Protein AF-A0A3B0TTT2-F1 (afdb_monomer_lite)

Foldseek 3Di:
DDWFKDFLVGQQQWFAQAWDWFADPNDTDIDHGRDHDHNSNSVRCVVVVDGIGTTHHDDPQKDFLQVLQVLLLVLQADAQWDWDHGDQNKIWIFGQAWAWKAAQVVLQVVLVPLDVQWHKDADDGGDTDHGGDTGIMIGRPDRIDGNVSSVVSSVSSNNHRIYGDAQDADADEAEAADDPPDDPVVVVVVQVVVQVVSVSRPYHHPYYDYFHPDPVRVVVVPPD

Sequence (224 aa):
MKFGHLALAEAAGAILAHAHVVTIDGERRKLAKGLVLTPDHVAALAAAGLTSVVAARLDAGDVGEDDAAAQLASAAAGAGVTAMAAFTGRVNLVATRAGLVLIGASAVNGFNAIDESLTLSTLRPFEAVTVGQMLATVKIIPFGAPADAVRAGVELLSGGAVSVAAFRPRKVGLLVTLLPSLKTKLHDKTRRVLEARLRKSGSSVVAERRVAHQAEAVAAGLAG

Secondary structure (DSSP, 8-state):
-EEEEEEGGG-TTPEESS-EEEEETTEEEEE-TTPBPPHHHHHHHHHTT-SEEEEEE--TTEEE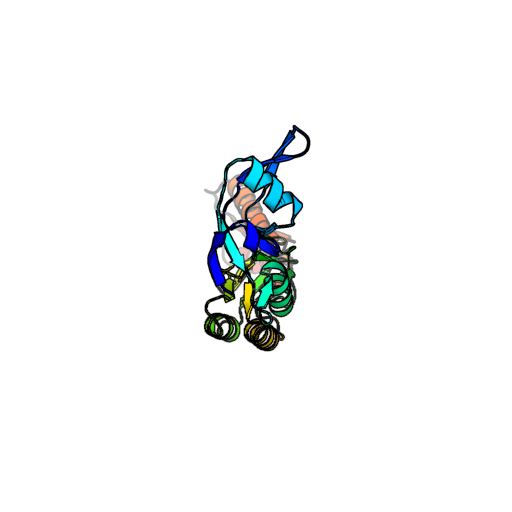HHHHHHHHHHHHB-TTEEEPPPBTTEEEEEESSSEEEEE-HHHHHHHHTT-TTEEEEEPPTT-EE-TT-EEEEEEE-SSEEEHHHHHHHHHHHTTTSEEEEE----EEEEEEEE-TTS-HHHHHHHHHHHHHHHHTTT-EEEEEEEEESSHHHHHHHH--

Radius of gyration: 27.94 Å; chains: 1; bounding box: 57×31×85 Å

Organism: NCBI:txid652676

pLDDT: mean 95.33, std 3.78, range [61.81, 98.81]

Structure (mmCIF, N/CA/C/O backbone):
data_AF-A0A3B0TTT2-F1
#
_entry.id   AF-A0A3B0TTT2-F1
#
loop_
_atom_site.group_PDB
_atom_site.id
_atom_site.type_symbol
_atom_site.label_atom_id
_atom_site.label_alt_id
_atom_site.label_comp_id
_atom_site.label_asym_id
_atom_site.label_entity_id
_atom_site.label_seq_id
_atom_site.pdbx_PDB_ins_code
_atom_site.Cartn_x
_atom_site.Cartn_y
_atom_site.Cartn_z
_atom_site.occupancy
_atom_site.B_iso_or_equiv
_atom_site.auth_seq_id
_atom_site.auth_comp_id
_atom_site.auth_asym_id
_atom_site.auth_atom_id
_atom_site.pdbx_PDB_model_num
ATOM 1 N N . MET A 1 1 ? -20.554 1.387 14.496 1.00 88.94 1 MET A N 1
ATOM 2 C CA . MET A 1 1 ? -19.828 1.812 15.717 1.00 88.94 1 MET A CA 1
ATOM 3 C C . MET A 1 1 ? -20.423 3.057 16.366 1.00 88.94 1 MET A C 1
ATOM 5 O O . MET A 1 1 ? -20.983 3.912 15.686 1.00 88.94 1 MET A O 1
ATOM 9 N N . LYS A 1 2 ? -20.198 3.224 17.675 1.00 89.06 2 LYS A N 1
ATOM 10 C CA . LYS A 1 2 ? -20.495 4.452 18.438 1.00 89.06 2 LYS A CA 1
ATOM 11 C C . LYS A 1 2 ? -19.198 5.161 18.820 1.00 89.06 2 LYS A C 1
ATOM 13 O O . LYS A 1 2 ? -18.284 4.513 19.321 1.00 89.06 2 LYS A O 1
ATOM 18 N N . PHE A 1 3 ? -19.117 6.474 18.617 1.00 92.62 3 PHE A N 1
ATOM 19 C CA . PHE A 1 3 ? -17.951 7.293 18.966 1.00 92.62 3 PHE A CA 1
ATOM 20 C C . PHE A 1 3 ? -18.376 8.505 19.791 1.00 92.62 3 PHE A C 1
ATOM 22 O O . PHE A 1 3 ? -19.316 9.204 19.419 1.00 92.62 3 PHE A O 1
ATOM 29 N N . GLY A 1 4 ? -17.682 8.768 20.895 1.00 94.06 4 GLY A N 1
ATOM 30 C CA . GLY A 1 4 ? -17.964 9.933 21.729 1.00 94.06 4 GLY A CA 1
ATOM 31 C C . GLY A 1 4 ? -17.390 9.814 23.132 1.00 94.06 4 GLY A C 1
ATOM 32 O O . GLY A 1 4 ? -16.524 8.979 23.396 1.00 94.06 4 GLY A O 1
ATOM 33 N N . HIS A 1 5 ? -17.877 10.669 24.032 1.00 95.31 5 HIS A N 1
ATOM 34 C CA . HIS A 1 5 ? -17.560 10.581 25.454 1.00 95.31 5 HIS A CA 1
ATOM 35 C C . HIS A 1 5 ? -18.222 9.350 26.074 1.00 95.31 5 HIS A C 1
ATOM 37 O O . HIS A 1 5 ? -19.421 9.135 25.915 1.00 95.31 5 HIS A O 1
ATOM 43 N N . LEU A 1 6 ? -17.430 8.573 26.806 1.00 94.94 6 LEU A N 1
ATOM 44 C CA . LEU A 1 6 ? -17.848 7.359 27.487 1.00 94.94 6 LEU A CA 1
ATOM 45 C C . LEU A 1 6 ? -17.424 7.441 28.951 1.00 94.94 6 LEU A C 1
ATOM 47 O O . LEU A 1 6 ? -16.259 7.725 29.250 1.00 94.94 6 LEU A O 1
ATOM 51 N N . ALA A 1 7 ? -18.367 7.212 29.864 1.00 96.31 7 ALA A N 1
ATOM 52 C CA . ALA A 1 7 ? -18.059 7.107 31.283 1.00 96.31 7 ALA A CA 1
ATOM 53 C C . ALA A 1 7 ? -17.085 5.943 31.506 1.00 96.31 7 ALA A C 1
ATOM 55 O O . ALA A 1 7 ? -17.227 4.888 30.888 1.00 96.31 7 ALA A O 1
ATOM 56 N N . LEU A 1 8 ? -16.102 6.103 32.399 1.00 95.00 8 LEU A N 1
ATOM 57 C CA . LEU A 1 8 ? -15.094 5.058 32.621 1.00 95.00 8 LEU A CA 1
ATOM 58 C C . LEU A 1 8 ? -15.708 3.718 33.047 1.00 95.00 8 LEU A C 1
ATOM 60 O O . LEU A 1 8 ? -15.236 2.674 32.608 1.00 95.00 8 LEU A O 1
ATOM 64 N N . ALA A 1 9 ? -16.802 3.744 33.814 1.00 92.50 9 ALA A N 1
ATOM 65 C CA . ALA A 1 9 ? -17.548 2.547 34.210 1.00 92.50 9 ALA A CA 1
ATOM 66 C C . ALA A 1 9 ? -18.044 1.710 33.013 1.00 92.50 9 ALA A C 1
ATOM 68 O O . ALA A 1 9 ? -18.237 0.504 33.131 1.00 92.50 9 ALA A O 1
ATOM 69 N N . GLU A 1 10 ? -18.208 2.341 31.852 1.00 92.31 10 GLU A N 1
ATOM 70 C CA . GLU A 1 10 ? -18.649 1.719 30.607 1.00 92.31 10 GLU A CA 1
ATOM 71 C C . GLU A 1 10 ? -17.509 1.624 29.581 1.00 92.31 10 GLU A C 1
ATOM 73 O O . GLU A 1 10 ? -17.736 1.228 28.444 1.00 92.31 10 GLU A O 1
ATOM 78 N N . ALA A 1 11 ? -16.272 1.991 29.926 1.00 93.94 11 ALA A N 1
ATOM 79 C CA . ALA A 1 11 ? -15.192 2.126 28.948 1.00 93.94 11 ALA A CA 1
ATOM 80 C C . ALA A 1 11 ? -14.441 0.821 28.641 1.00 93.94 11 ALA A C 1
ATOM 82 O O . ALA A 1 11 ? -13.712 0.763 27.652 1.00 93.94 11 ALA A O 1
ATOM 83 N N . ALA A 1 12 ? -14.628 -0.236 29.435 1.00 94.69 12 ALA A N 1
ATOM 84 C CA . ALA A 1 12 ? -14.017 -1.534 29.160 1.00 94.69 12 ALA A CA 1
ATOM 85 C C . ALA A 1 12 ? -14.474 -2.083 27.792 1.00 94.69 12 ALA A C 1
ATOM 87 O O . ALA A 1 12 ? -15.661 -2.064 27.461 1.00 94.69 12 ALA A O 1
ATOM 88 N N . GLY A 1 13 ? -13.517 -2.547 26.987 1.00 93.56 13 GLY A N 1
ATOM 89 C CA . GLY A 1 13 ? -13.717 -3.005 25.611 1.00 93.56 13 GLY A CA 1
ATOM 90 C C . GLY A 1 13 ? -13.814 -1.888 24.564 1.00 93.56 13 GLY A C 1
ATOM 91 O O . GLY A 1 13 ? -13.841 -2.187 23.373 1.00 93.56 13 GLY A O 1
ATOM 92 N N . ALA A 1 14 ? -13.850 -0.612 24.964 1.00 95.69 14 ALA A N 1
ATOM 93 C CA . ALA A 1 14 ? -13.842 0.508 24.026 1.00 95.69 14 ALA A CA 1
ATOM 94 C C . ALA A 1 14 ? -12.418 0.832 23.541 1.00 95.69 14 ALA A C 1
ATOM 96 O O . ALA A 1 14 ? -11.430 0.577 24.227 1.00 95.69 14 ALA A O 1
ATOM 97 N N . ILE A 1 15 ? -12.317 1.425 22.356 1.00 95.88 15 ILE A N 1
ATOM 98 C CA . ILE A 1 15 ? -11.075 1.806 21.688 1.00 95.88 15 ILE A CA 1
ATOM 99 C C . ILE A 1 15 ? -10.780 3.276 21.979 1.00 95.88 15 ILE A C 1
ATOM 101 O O . ILE A 1 15 ? -11.575 4.161 21.660 1.00 95.88 15 ILE A O 1
ATOM 105 N N . LEU A 1 16 ? -9.627 3.550 22.576 1.00 95.50 16 LEU A N 1
ATOM 106 C CA . LEU A 1 16 ? -9.245 4.880 23.038 1.00 95.50 16 LEU A CA 1
ATOM 107 C C . LEU A 1 16 ? -8.978 5.842 21.863 1.00 95.50 16 LEU A C 1
ATOM 109 O O . LEU A 1 16 ? -8.131 5.575 21.005 1.00 95.50 16 LEU A O 1
ATOM 113 N N . ALA A 1 17 ? -9.649 6.998 21.840 1.00 94.06 17 ALA A N 1
ATOM 114 C CA . ALA A 1 17 ? -9.519 7.954 20.735 1.00 94.06 17 ALA A CA 1
ATOM 115 C C . ALA A 1 17 ? -8.241 8.806 20.801 1.00 94.06 17 ALA A C 1
ATOM 117 O O . ALA A 1 17 ? -7.704 9.219 19.766 1.00 94.06 17 ALA A O 1
ATOM 118 N N . HIS A 1 18 ? -7.740 9.058 22.011 1.00 92.69 18 HIS A N 1
ATOM 119 C CA . HIS A 1 18 ? -6.567 9.889 22.279 1.00 92.69 18 HIS A CA 1
ATOM 120 C C . HIS A 1 18 ? -5.605 9.167 23.211 1.00 92.69 18 HIS A C 1
ATOM 122 O O . HIS A 1 18 ? -6.025 8.403 24.066 1.00 92.69 18 HIS A O 1
ATOM 128 N N . ALA A 1 19 ? -4.303 9.405 23.061 1.00 93.88 19 ALA A N 1
ATOM 129 C CA . ALA A 1 19 ? -3.343 8.812 23.980 1.00 93.88 19 ALA A CA 1
ATOM 130 C C . ALA A 1 19 ? -3.448 9.459 25.370 1.00 93.88 19 ALA A C 1
ATOM 132 O O . ALA A 1 19 ? -3.552 10.680 25.477 1.00 93.88 19 ALA A O 1
ATOM 133 N N . HIS A 1 20 ? -3.335 8.649 26.419 1.00 94.62 20 HIS A N 1
ATOM 134 C CA . HIS A 1 20 ? -3.291 9.104 27.808 1.00 94.62 20 HIS A CA 1
ATOM 135 C C . HIS A 1 20 ? -2.018 8.593 28.483 1.00 94.62 20 HIS A C 1
ATOM 137 O O . HIS A 1 20 ? -1.518 7.519 28.156 1.00 94.62 20 HIS A O 1
ATOM 143 N N . VAL A 1 21 ? -1.475 9.365 29.423 1.00 94.69 21 VAL A N 1
ATOM 144 C CA . VAL A 1 21 ? -0.373 8.913 30.281 1.00 94.69 21 VAL A CA 1
ATOM 145 C C . VAL A 1 21 ? -0.944 8.666 31.666 1.00 94.69 21 VAL A C 1
ATOM 147 O O . VAL A 1 21 ? -1.489 9.582 32.273 1.00 94.69 21 VAL A O 1
ATOM 150 N N . VAL A 1 22 ? -0.824 7.432 32.136 1.00 93.50 22 VAL A N 1
ATOM 151 C CA . VAL A 1 22 ? -1.333 6.969 33.431 1.00 93.50 22 VAL A CA 1
ATOM 152 C C . VAL A 1 22 ? -0.193 6.366 34.241 1.00 93.50 22 VAL A C 1
ATOM 154 O O . VAL A 1 22 ? 0.878 6.084 33.699 1.00 93.50 22 VAL A O 1
ATOM 157 N N . THR A 1 23 ? -0.420 6.155 35.532 1.00 89.56 23 THR A N 1
ATOM 158 C CA . THR A 1 23 ? 0.509 5.414 36.387 1.00 89.56 23 THR A CA 1
ATOM 159 C C . THR A 1 23 ? -0.048 4.017 36.619 1.00 89.56 23 THR A C 1
ATOM 161 O O . THR A 1 23 ? -1.174 3.881 37.089 1.00 89.56 23 THR A O 1
ATOM 164 N N . ILE A 1 24 ? 0.727 2.990 36.280 1.00 86.00 24 ILE A N 1
ATOM 165 C CA . ILE A 1 24 ? 0.402 1.578 36.521 1.00 86.00 24 ILE A CA 1
A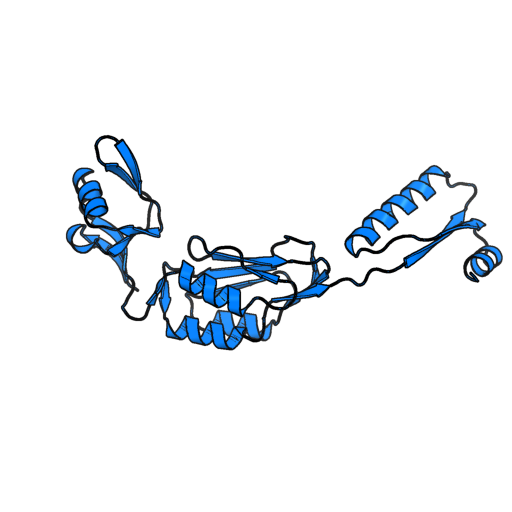TOM 166 C C . ILE A 1 24 ? 1.608 0.979 37.240 1.00 86.00 24 ILE A C 1
ATOM 168 O O . ILE A 1 24 ? 2.732 1.147 36.773 1.00 86.00 24 ILE A O 1
ATOM 172 N N . ASP A 1 25 ? 1.384 0.347 38.392 1.00 86.94 25 ASP A N 1
ATOM 173 C CA . ASP A 1 25 ? 2.438 -0.230 39.243 1.00 86.94 25 ASP A CA 1
ATOM 174 C C . ASP A 1 25 ? 3.542 0.772 39.640 1.00 86.94 25 ASP A C 1
ATOM 176 O O . ASP A 1 25 ? 4.717 0.433 39.740 1.00 86.94 25 ASP A O 1
ATOM 180 N N . GLY A 1 26 ? 3.178 2.045 39.837 1.00 86.25 26 GLY A N 1
ATOM 181 C CA . GLY A 1 26 ? 4.125 3.118 40.172 1.00 86.25 26 GLY A CA 1
ATOM 182 C C . GLY A 1 26 ? 4.923 3.671 38.983 1.00 86.25 26 GLY A C 1
ATOM 183 O O . GLY A 1 26 ? 5.631 4.665 39.136 1.00 86.25 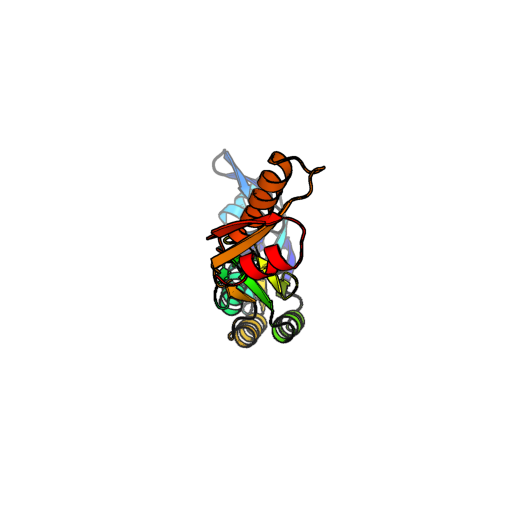26 GLY A O 1
ATOM 184 N N . GLU A 1 27 ? 4.764 3.108 37.784 1.00 90.88 27 GLU A N 1
ATOM 185 C CA . GLU A 1 27 ? 5.445 3.555 36.571 1.00 90.88 27 GLU A CA 1
ATOM 186 C C . GLU A 1 27 ? 4.519 4.353 35.651 1.00 90.88 27 GLU A C 1
ATOM 188 O O . GLU A 1 27 ? 3.352 4.013 35.444 1.00 90.88 27 GLU A O 1
ATOM 193 N N . ARG A 1 28 ? 5.057 5.406 35.025 1.00 92.75 28 ARG A N 1
ATOM 194 C CA . ARG A 1 28 ? 4.326 6.165 34.003 1.00 92.75 28 ARG A CA 1
ATOM 195 C C . ARG A 1 28 ? 4.253 5.356 32.710 1.00 92.75 28 ARG A C 1
ATOM 197 O O . ARG A 1 28 ? 5.272 5.134 32.061 1.00 92.75 28 ARG A O 1
ATOM 204 N N . ARG A 1 29 ? 3.043 4.996 32.285 1.00 93.88 29 ARG A N 1
ATOM 205 C CA . ARG A 1 29 ? 2.774 4.279 31.032 1.00 93.88 29 ARG A CA 1
ATOM 206 C C . ARG A 1 29 ? 1.908 5.109 30.092 1.00 93.88 29 ARG A C 1
ATOM 208 O O . ARG A 1 29 ? 0.998 5.822 30.514 1.00 93.88 29 ARG A O 1
ATOM 215 N N . LYS A 1 30 ? 2.191 5.012 28.791 1.00 95.06 30 LYS A N 1
ATOM 216 C CA . LYS A 1 30 ? 1.391 5.638 27.732 1.00 95.06 30 LYS A CA 1
ATOM 217 C C . LYS A 1 30 ? 0.373 4.631 27.204 1.00 95.06 30 LYS A C 1
ATOM 219 O O . LYS A 1 30 ? 0.752 3.667 26.548 1.00 95.06 30 LYS A O 1
ATOM 224 N N . LEU A 1 31 ? -0.908 4.906 27.418 1.00 95.12 31 LEU A N 1
ATOM 225 C CA . LEU A 1 31 ? -1.998 4.254 26.702 1.00 95.12 31 LEU A CA 1
ATOM 226 C C . LEU A 1 31 ? -2.102 4.911 25.322 1.00 95.12 31 LEU A C 1
ATOM 228 O O . LEU A 1 31 ? -2.345 6.114 25.221 1.00 95.12 31 LEU A O 1
ATOM 232 N N . ALA A 1 32 ? -1.823 4.159 24.258 1.00 93.31 32 ALA A N 1
ATOM 233 C CA . ALA A 1 32 ? -1.824 4.688 22.897 1.00 93.31 32 ALA A CA 1
ATOM 234 C C . ALA A 1 32 ? -3.251 4.899 22.359 1.00 93.31 32 ALA A C 1
ATOM 236 O O . ALA A 1 32 ? -4.195 4.231 22.774 1.00 93.31 32 ALA A O 1
ATOM 237 N N . LYS A 1 33 ? -3.401 5.807 21.387 1.00 91.50 33 LYS A N 1
ATOM 238 C CA . LYS A 1 33 ? -4.611 5.873 20.554 1.00 91.50 33 LYS A CA 1
ATOM 239 C C . LYS A 1 33 ? -4.800 4.530 19.836 1.00 91.50 33 LYS A C 1
ATOM 241 O O . LYS A 1 33 ? -3.815 3.970 19.363 1.00 91.50 33 LYS A O 1
ATOM 246 N N . GLY A 1 34 ? -6.043 4.065 19.732 1.00 90.19 34 GLY A N 1
ATOM 247 C CA . GLY A 1 34 ? -6.378 2.770 19.130 1.00 90.19 34 GLY A CA 1
ATOM 248 C C . GLY A 1 34 ? -6.292 1.594 20.108 1.00 90.19 34 GLY A C 1
ATOM 249 O O . GLY A 1 34 ? -6.622 0.472 19.744 1.00 90.19 34 GLY A O 1
ATOM 250 N N . LEU A 1 35 ? -5.884 1.829 21.361 1.00 92.88 35 LEU A N 1
ATOM 251 C CA . LEU A 1 35 ? -5.836 0.786 22.384 1.00 92.88 35 LEU A CA 1
ATOM 252 C C . LEU A 1 35 ? -7.250 0.368 22.805 1.00 92.88 35 LEU A C 1
ATOM 254 O O . LEU A 1 35 ? -8.043 1.215 23.219 1.00 92.88 35 LEU A O 1
ATOM 258 N N . VAL A 1 36 ? -7.526 -0.938 22.780 1.00 94.44 36 VAL A N 1
ATOM 259 C CA . VAL A 1 36 ? -8.718 -1.519 23.414 1.00 94.44 36 VAL A CA 1
ATOM 260 C C . VAL A 1 36 ? -8.531 -1.499 24.933 1.00 94.44 36 VAL A C 1
ATOM 262 O O . VAL A 1 36 ? -7.562 -2.038 25.475 1.00 94.44 36 VAL A O 1
ATOM 265 N N . LEU A 1 37 ? -9.447 -0.845 25.638 1.00 95.50 37 LEU A N 1
ATOM 266 C CA . LEU A 1 37 ? -9.385 -0.679 27.084 1.00 95.50 37 LEU A CA 1
ATOM 267 C C . LEU A 1 37 ? -9.726 -1.982 27.811 1.00 95.50 37 LEU A C 1
ATOM 269 O O . LEU A 1 37 ? -10.799 -2.551 27.630 1.00 95.50 37 LEU A O 1
ATOM 273 N N . THR A 1 38 ? -8.824 -2.425 28.682 1.00 95.38 38 THR A N 1
ATOM 274 C CA . THR A 1 38 ? -9.070 -3.502 29.646 1.00 95.38 38 THR A CA 1
ATOM 275 C C . THR A 1 38 ? -9.590 -2.900 30.955 1.00 95.38 38 THR A C 1
ATOM 277 O O . THR A 1 38 ? -9.458 -1.687 31.161 1.00 95.38 38 THR A O 1
ATOM 280 N N . PRO A 1 39 ? -10.145 -3.709 31.875 1.00 94.81 39 PRO A N 1
ATOM 281 C CA . PRO A 1 39 ? -10.500 -3.232 33.211 1.00 94.81 39 PRO A CA 1
ATOM 282 C C . PRO A 1 39 ? -9.339 -2.531 33.940 1.00 94.81 39 PRO A C 1
ATOM 284 O O . PRO A 1 39 ? -9.550 -1.481 34.544 1.00 94.81 39 PRO A O 1
ATOM 287 N N . ASP A 1 40 ? -8.107 -3.027 33.798 1.00 93.19 40 ASP A N 1
ATOM 288 C CA . ASP A 1 40 ? -6.919 -2.418 34.414 1.00 93.19 40 ASP A CA 1
ATOM 289 C C . ASP A 1 40 ? -6.594 -1.043 33.816 1.00 93.19 40 ASP A C 1
ATOM 291 O O . ASP A 1 40 ? -6.270 -0.102 34.542 1.00 93.19 40 ASP A O 1
ATOM 295 N N . HIS A 1 41 ? -6.735 -0.886 32.493 1.00 95.25 41 HIS A N 1
ATOM 296 C CA . HIS A 1 41 ? -6.584 0.420 31.846 1.00 95.25 41 HIS A CA 1
ATOM 297 C C . HIS A 1 41 ? -7.621 1.418 32.372 1.00 95.25 41 HIS A C 1
ATOM 299 O O . HIS A 1 41 ? -7.286 2.569 32.648 1.00 95.25 41 HIS A O 1
ATOM 305 N N . VAL A 1 42 ? -8.872 0.977 32.534 1.00 95.75 42 VAL A N 1
ATOM 306 C CA . VAL A 1 42 ? -9.960 1.800 33.079 1.00 95.75 42 VAL A CA 1
ATOM 307 C C . VAL A 1 42 ? -9.668 2.212 34.523 1.00 95.75 42 VAL A C 1
ATOM 309 O O . VAL A 1 42 ? -9.803 3.391 34.852 1.00 95.75 42 VAL A O 1
ATOM 312 N N . ALA A 1 43 ? -9.211 1.285 35.369 1.00 94.38 43 ALA A N 1
ATOM 313 C CA . ALA A 1 43 ? -8.833 1.579 36.749 1.00 94.38 43 ALA A CA 1
ATOM 314 C C . ALA A 1 43 ? -7.670 2.583 36.826 1.00 94.38 43 ALA A C 1
ATOM 316 O O . ALA A 1 43 ? -7.723 3.533 37.607 1.00 94.38 43 ALA A O 1
ATOM 317 N N . ALA A 1 44 ? -6.654 2.435 35.971 1.00 94.81 44 ALA A N 1
ATOM 318 C CA . ALA A 1 44 ? -5.528 3.365 35.898 1.00 94.81 44 ALA A CA 1
ATOM 319 C C . ALA A 1 44 ? -5.949 4.770 35.433 1.00 94.81 44 ALA A C 1
ATOM 321 O O . ALA A 1 44 ? -5.460 5.773 35.955 1.00 94.81 44 ALA A O 1
ATOM 322 N N . LEU A 1 45 ? -6.879 4.860 34.476 1.00 96.00 45 LEU A N 1
ATOM 323 C CA . LEU A 1 45 ? -7.470 6.130 34.043 1.00 96.00 45 LEU A CA 1
ATOM 324 C C . LEU A 1 45 ? -8.266 6.794 35.177 1.00 96.00 45 LEU A C 1
ATOM 326 O O . LEU A 1 45 ? -8.134 8.000 35.385 1.00 96.00 45 LEU A O 1
ATOM 330 N N . ALA A 1 46 ? -9.036 6.015 35.940 1.00 95.38 46 ALA A N 1
ATOM 331 C CA . ALA A 1 46 ? -9.782 6.513 37.094 1.00 95.38 46 ALA A CA 1
ATOM 332 C C . ALA A 1 46 ? -8.845 7.009 38.208 1.00 95.38 46 ALA A C 1
ATOM 334 O O . ALA A 1 46 ? -9.043 8.097 38.745 1.00 95.38 46 ALA A O 1
ATOM 335 N N . ALA A 1 47 ? -7.775 6.264 38.505 1.00 94.06 47 ALA A N 1
ATOM 336 C CA . ALA A 1 47 ? -6.747 6.662 39.469 1.00 94.06 47 ALA A CA 1
ATOM 337 C C . ALA A 1 47 ? -5.989 7.933 39.041 1.00 94.06 47 ALA A C 1
ATOM 339 O O . ALA A 1 47 ? -5.534 8.700 39.886 1.00 94.06 47 ALA A O 1
ATOM 340 N N . ALA A 1 48 ? -5.894 8.192 37.733 1.00 93.12 48 ALA A N 1
ATOM 341 C CA . ALA A 1 48 ? -5.373 9.442 37.182 1.00 93.12 48 ALA A CA 1
ATOM 342 C C . ALA A 1 48 ? -6.375 10.617 37.255 1.00 93.12 48 ALA A C 1
ATOM 344 O O . ALA A 1 48 ? -6.073 11.708 36.771 1.00 93.12 48 ALA A O 1
ATOM 345 N N . GLY A 1 49 ? -7.554 10.416 37.855 1.00 94.50 49 GLY A N 1
ATOM 346 C CA . GLY A 1 49 ? -8.569 11.446 38.084 1.00 94.50 49 GLY A CA 1
ATOM 347 C C . GLY A 1 49 ? -9.548 11.652 36.928 1.00 94.50 49 GLY A C 1
ATOM 348 O O . GLY A 1 49 ? -10.325 12.606 36.959 1.00 94.50 49 GLY A O 1
ATOM 349 N N . LEU A 1 50 ? -9.534 10.795 35.902 1.00 95.94 50 LEU A N 1
ATOM 350 C CA . LEU A 1 50 ? -10.512 10.873 34.818 1.00 95.94 50 LEU A CA 1
ATOM 351 C C . LEU A 1 50 ? -11.832 10.223 35.244 1.00 95.94 50 LEU A C 1
ATOM 353 O O . LEU A 1 50 ? -11.856 9.235 35.968 1.00 95.94 50 LEU A O 1
ATOM 357 N N . THR A 1 51 ? -12.943 10.757 34.741 1.00 95.62 51 THR A N 1
ATOM 358 C CA . THR A 1 51 ? -14.292 10.188 34.925 1.00 95.62 51 THR A CA 1
ATOM 359 C C . THR A 1 51 ? -14.894 9.683 33.614 1.00 95.62 51 THR A C 1
ATOM 361 O O . THR A 1 51 ? -15.777 8.823 33.613 1.00 95.62 51 THR A O 1
ATOM 364 N N . SER A 1 52 ? -14.389 10.177 32.482 1.00 96.25 52 SER A N 1
ATOM 365 C CA . SER A 1 52 ? -14.771 9.766 31.134 1.00 96.25 52 SER A CA 1
ATOM 366 C C . SER A 1 52 ? -13.591 9.880 30.171 1.00 96.25 52 SER A C 1
ATOM 368 O O . SER A 1 52 ? -12.612 10.579 30.442 1.00 96.25 52 SER A O 1
ATOM 370 N N . VAL A 1 53 ? -13.698 9.198 29.034 1.00 96.50 53 VAL A N 1
ATOM 371 C CA . VAL A 1 53 ? -12.752 9.278 27.914 1.00 96.50 53 VAL A CA 1
ATOM 372 C C . VAL A 1 53 ? -13.508 9.405 26.600 1.00 96.50 53 VAL A C 1
ATOM 374 O O . VAL A 1 53 ? -14.663 8.998 26.506 1.00 96.50 53 VAL A O 1
ATOM 377 N N . VAL A 1 54 ? -12.858 9.944 25.569 1.00 96.56 54 VAL A N 1
ATOM 378 C CA . VAL A 1 54 ? -13.371 9.830 24.199 1.00 96.56 54 VAL A CA 1
ATOM 379 C C . VAL A 1 54 ? -12.930 8.477 23.651 1.00 96.56 54 VAL A C 1
ATOM 381 O O . VAL A 1 54 ? -11.731 8.183 23.606 1.00 96.56 54 VAL A O 1
ATOM 384 N N . ALA A 1 55 ? -13.889 7.644 23.262 1.00 95.94 55 ALA A N 1
ATOM 385 C CA . ALA A 1 55 ? -13.625 6.293 22.791 1.00 95.94 55 ALA A CA 1
ATOM 386 C C . ALA A 1 55 ? -14.617 5.859 21.705 1.00 95.94 55 ALA A C 1
ATOM 388 O O . ALA A 1 55 ? -15.709 6.414 21.565 1.00 95.94 55 ALA A O 1
ATOM 389 N N . ALA A 1 56 ? -14.217 4.850 20.937 1.00 94.94 56 ALA A N 1
ATOM 390 C CA . ALA A 1 56 ? -15.078 4.133 20.011 1.00 94.94 56 ALA A CA 1
ATOM 391 C C . ALA A 1 56 ? -15.511 2.795 20.610 1.00 94.94 56 ALA A C 1
ATOM 393 O O . ALA A 1 56 ? -14.707 2.079 21.197 1.00 94.94 56 ALA A O 1
ATOM 394 N N . ARG A 1 57 ? -16.767 2.416 20.408 1.00 94.12 57 ARG A N 1
ATOM 395 C CA . ARG A 1 57 ? -17.255 1.063 20.660 1.00 94.12 57 ARG A CA 1
ATOM 396 C C . ARG A 1 57 ? -17.735 0.477 19.343 1.00 94.12 57 ARG A C 1
ATOM 398 O O . ARG A 1 57 ? -18.613 1.052 18.697 1.00 94.12 57 ARG A O 1
ATOM 405 N N . LEU A 1 58 ? -17.130 -0.638 18.955 1.00 92.75 58 LEU A N 1
ATOM 406 C CA . LEU A 1 58 ? -17.559 -1.401 17.791 1.00 92.75 58 LEU A CA 1
ATOM 407 C C . LEU A 1 58 ? -18.934 -2.015 18.069 1.00 92.75 58 LEU A C 1
ATOM 409 O O . LEU A 1 58 ? -19.197 -2.471 19.185 1.00 92.75 58 LEU A O 1
ATOM 413 N N . ASP A 1 59 ? -19.808 -1.990 17.069 1.00 92.69 59 ASP A N 1
ATOM 414 C CA . ASP A 1 59 ? -21.054 -2.750 17.113 1.00 92.69 59 ASP A CA 1
ATOM 415 C C . ASP A 1 59 ? -20.768 -4.223 16.770 1.00 92.69 59 ASP A C 1
ATOM 417 O O . ASP A 1 59 ? -19.729 -4.553 16.205 1.00 92.69 59 ASP A O 1
ATOM 421 N N . ALA A 1 60 ? -21.689 -5.134 17.098 1.00 90.75 60 ALA A N 1
ATOM 422 C CA . ALA A 1 60 ? -21.482 -6.575 16.892 1.00 90.75 60 ALA A CA 1
ATOM 423 C C . ALA A 1 60 ? -21.240 -6.975 15.419 1.00 90.75 60 ALA A C 1
ATOM 425 O O . ALA A 1 60 ? -20.704 -8.048 15.160 1.00 90.75 60 ALA A O 1
ATOM 426 N N . GLY A 1 61 ? -21.647 -6.127 14.469 1.00 94.38 61 GLY A N 1
ATOM 427 C CA . GLY A 1 61 ? -21.426 -6.314 13.034 1.00 94.38 61 GLY A CA 1
ATOM 428 C C . GLY A 1 61 ? -20.205 -5.580 12.474 1.00 94.38 61 GLY A C 1
ATOM 429 O O . GLY A 1 61 ? -20.020 -5.596 11.261 1.00 94.38 61 GLY A O 1
ATOM 430 N N . ASP A 1 62 ? -19.399 -4.921 13.308 1.00 96.44 62 ASP A N 1
ATOM 431 C CA . ASP A 1 62 ? -18.199 -4.208 12.865 1.00 96.44 62 ASP A CA 1
ATOM 432 C C . ASP A 1 62 ? -16.955 -5.108 12.927 1.00 96.44 62 ASP A C 1
ATOM 434 O O . ASP A 1 62 ? -16.812 -5.974 13.791 1.00 96.44 62 ASP A O 1
ATOM 438 N N . VAL A 1 63 ? -16.007 -4.845 12.031 1.00 96.38 63 VAL A N 1
ATOM 439 C CA . VAL A 1 63 ? -14.654 -5.409 12.027 1.00 96.38 63 VAL A CA 1
ATOM 440 C C . VAL A 1 63 ? -13.673 -4.324 12.467 1.00 96.38 63 VAL A C 1
ATOM 442 O O . VAL A 1 63 ? -13.804 -3.169 12.058 1.00 96.38 63 VAL A O 1
ATOM 445 N N . GLY A 1 64 ? -12.684 -4.681 13.291 1.00 95.81 64 GLY A N 1
ATOM 446 C CA . GLY A 1 64 ? -11.635 -3.755 13.726 1.00 95.81 64 GLY A CA 1
ATOM 447 C C . GLY A 1 64 ? -10.799 -3.216 12.560 1.00 95.81 64 GLY A C 1
ATOM 448 O O . GLY A 1 64 ? -10.594 -3.903 11.559 1.00 95.81 64 GLY A O 1
ATOM 449 N N . GLU A 1 65 ? -10.306 -1.980 12.689 1.00 96.06 65 GLU A N 1
ATOM 450 C CA . GLU A 1 65 ? -9.652 -1.255 11.589 1.00 96.06 65 GLU A CA 1
ATOM 451 C C . GLU A 1 65 ? -8.472 -2.002 10.947 1.00 96.06 65 GLU A C 1
ATOM 453 O O . GLU A 1 65 ? -8.346 -2.009 9.722 1.00 96.06 65 GLU A O 1
ATOM 458 N N . ASP A 1 66 ? -7.619 -2.650 11.742 1.00 97.06 66 ASP A N 1
ATOM 459 C CA . ASP A 1 66 ? -6.438 -3.346 11.223 1.00 97.06 66 ASP A CA 1
ATOM 460 C C . ASP A 1 66 ? -6.812 -4.653 10.515 1.00 97.06 66 ASP A C 1
ATOM 462 O O . ASP A 1 66 ? -6.294 -4.935 9.431 1.00 97.06 66 ASP A O 1
ATOM 466 N N . ASP A 1 67 ? -7.774 -5.400 11.060 1.00 97.69 67 ASP A N 1
ATOM 467 C CA . ASP A 1 67 ? -8.269 -6.637 10.452 1.00 97.69 67 ASP A CA 1
ATOM 468 C C . ASP A 1 67 ? -8.985 -6.356 9.126 1.00 97.69 67 ASP A C 1
ATOM 470 O O . ASP A 1 67 ? -8.776 -7.061 8.134 1.00 97.69 67 ASP A O 1
ATOM 474 N N . ALA A 1 68 ? -9.804 -5.302 9.083 1.00 98.31 68 ALA A N 1
ATOM 475 C CA . ALA A 1 68 ? -10.480 -4.866 7.867 1.00 98.31 68 ALA A CA 1
ATOM 476 C C . ALA A 1 68 ? -9.472 -4.376 6.812 1.00 98.31 68 ALA A C 1
ATOM 478 O O . ALA A 1 68 ? -9.531 -4.802 5.654 1.00 98.31 68 ALA A O 1
ATOM 479 N N . ALA A 1 69 ? -8.501 -3.539 7.202 1.00 98.56 69 ALA A N 1
ATOM 480 C CA . ALA A 1 69 ? -7.468 -3.049 6.292 1.00 98.56 69 ALA A CA 1
ATOM 481 C C . ALA A 1 69 ? -6.630 -4.195 5.701 1.00 98.56 69 ALA A C 1
ATOM 483 O O . ALA A 1 69 ? -6.340 -4.185 4.503 1.00 98.56 69 ALA A O 1
ATOM 484 N N . ALA A 1 70 ? -6.263 -5.190 6.517 1.00 98.56 70 ALA A N 1
ATOM 485 C CA . ALA A 1 70 ? -5.487 -6.352 6.086 1.00 9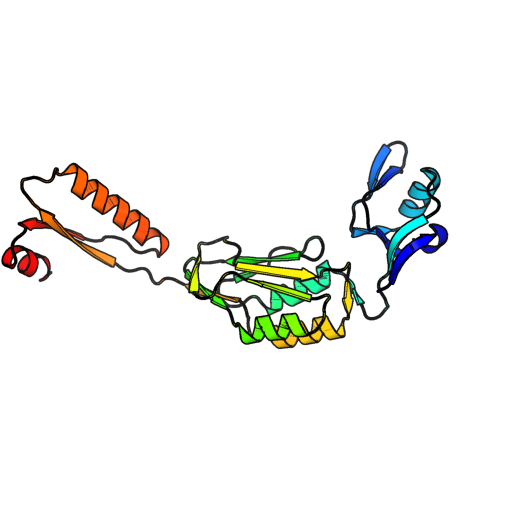8.56 70 ALA A CA 1
ATOM 486 C C . ALA A 1 70 ? -6.228 -7.187 5.034 1.00 98.56 70 ALA A C 1
ATOM 488 O O . ALA A 1 70 ? -5.652 -7.517 3.994 1.00 98.56 70 ALA A O 1
ATOM 489 N N . GLN A 1 71 ? -7.508 -7.488 5.268 1.00 98.50 71 GLN A N 1
ATOM 490 C CA . GLN A 1 71 ? -8.333 -8.263 4.336 1.00 98.50 71 GLN A CA 1
ATOM 491 C C . GLN A 1 71 ? -8.464 -7.567 2.976 1.00 98.50 71 GLN A C 1
ATOM 493 O O . GLN A 1 71 ? -8.220 -8.172 1.930 1.00 98.50 71 GLN A O 1
ATOM 498 N N . LEU A 1 72 ? -8.786 -6.275 2.991 1.00 98.69 72 LEU A N 1
ATOM 499 C CA . LEU A 1 72 ? -8.991 -5.478 1.782 1.00 98.69 72 LEU A CA 1
ATOM 500 C C . LEU A 1 72 ? -7.699 -5.271 0.993 1.00 98.69 72 LEU A C 1
ATOM 502 O O . LEU A 1 72 ? -7.692 -5.364 -0.234 1.00 98.69 72 LEU A O 1
ATOM 506 N N . ALA A 1 73 ? -6.587 -5.026 1.686 1.00 98.50 73 ALA A N 1
ATOM 507 C CA . ALA A 1 73 ? -5.289 -4.876 1.044 1.00 98.50 73 ALA A CA 1
ATOM 508 C C . ALA A 1 73 ? -4.809 -6.183 0.410 1.00 98.50 73 ALA A C 1
ATOM 510 O O . ALA A 1 73 ? -4.272 -6.160 -0.697 1.00 98.50 73 ALA A O 1
ATOM 511 N N . SER A 1 74 ? -5.035 -7.314 1.084 1.00 97.94 74 SER A N 1
ATOM 512 C CA . SER A 1 74 ? -4.753 -8.638 0.530 1.00 97.94 74 SER A CA 1
ATOM 513 C C . SER A 1 74 ? -5.530 -8.867 -0.769 1.00 97.94 74 SER A C 1
ATOM 515 O O . SER A 1 74 ? -4.933 -9.228 -1.780 1.00 97.94 74 SER A O 1
ATOM 517 N N . ALA A 1 75 ? -6.832 -8.555 -0.784 1.00 98.19 75 ALA A N 1
ATOM 518 C CA . ALA A 1 75 ? -7.662 -8.670 -1.982 1.00 98.19 75 ALA A CA 1
ATOM 519 C C . ALA A 1 75 ? -7.201 -7.734 -3.116 1.00 98.19 75 ALA A C 1
ATOM 521 O O . ALA A 1 75 ? -7.114 -8.145 -4.269 1.00 98.19 75 ALA A O 1
ATOM 522 N N . ALA A 1 76 ? -6.850 -6.482 -2.800 1.00 98.44 76 ALA A N 1
ATOM 523 C CA . ALA A 1 76 ? -6.410 -5.500 -3.793 1.00 98.44 76 ALA A CA 1
ATOM 524 C C . ALA A 1 76 ? -5.042 -5.811 -4.431 1.00 98.44 76 ALA A C 1
ATOM 526 O O . ALA A 1 76 ? -4.743 -5.287 -5.511 1.00 98.44 76 ALA A O 1
ATOM 527 N N . ALA A 1 77 ? -4.199 -6.613 -3.774 1.00 98.44 77 ALA A N 1
ATOM 528 C CA . ALA A 1 77 ? -2.845 -6.910 -4.222 1.00 98.44 77 ALA A CA 1
ATOM 529 C C . ALA A 1 77 ? -2.834 -7.924 -5.378 1.00 98.44 77 ALA A C 1
ATOM 531 O O . ALA A 1 77 ? -3.024 -9.123 -5.202 1.00 98.44 77 ALA A O 1
ATOM 532 N N . GLY A 1 78 ? -2.553 -7.436 -6.583 1.00 98.25 78 GLY A N 1
ATOM 533 C CA . GLY A 1 78 ? -2.335 -8.252 -7.772 1.00 98.25 78 GLY A CA 1
ATOM 534 C C . GLY A 1 78 ? -0.865 -8.629 -7.999 1.00 98.25 78 GLY A C 1
ATOM 535 O O . GLY A 1 78 ? 0.015 -8.485 -7.148 1.00 98.25 78 GLY A O 1
ATOM 536 N N . ALA A 1 79 ? -0.564 -9.102 -9.210 1.00 98.31 79 ALA A N 1
ATOM 537 C CA . ALA A 1 79 ? 0.767 -9.595 -9.557 1.00 98.31 79 ALA A CA 1
ATOM 538 C C . ALA A 1 79 ? 1.870 -8.528 -9.397 1.00 98.31 79 ALA A C 1
ATOM 540 O O . ALA A 1 79 ? 1.805 -7.449 -9.988 1.00 98.31 79 ALA A O 1
ATOM 541 N N . GLY A 1 80 ? 2.951 -8.867 -8.688 1.00 98.25 80 GLY A N 1
ATOM 542 C CA . GLY A 1 80 ? 4.085 -7.959 -8.471 1.00 98.25 80 GLY A CA 1
ATOM 543 C C . GLY A 1 80 ? 3.888 -6.955 -7.331 1.00 98.25 80 GLY A C 1
ATOM 544 O O . GLY A 1 80 ? 4.630 -5.973 -7.263 1.00 98.25 80 GLY A O 1
ATOM 545 N N . VAL A 1 81 ? 2.904 -7.194 -6.462 1.00 98.69 81 VAL A N 1
ATOM 546 C CA . VAL A 1 81 ? 2.538 -6.344 -5.325 1.00 98.69 81 VAL A CA 1
ATOM 547 C C . VAL A 1 81 ? 2.469 -7.197 -4.065 1.00 98.69 81 VAL A C 1
ATOM 549 O O . VAL A 1 81 ? 2.116 -8.370 -4.127 1.00 98.69 81 VAL A O 1
ATOM 552 N N . THR A 1 82 ? 2.837 -6.623 -2.924 1.00 98.38 82 THR A N 1
ATOM 553 C CA . THR A 1 82 ? 2.639 -7.239 -1.609 1.00 98.38 82 THR A CA 1
ATOM 554 C C . THR A 1 82 ? 2.075 -6.222 -0.625 1.00 98.38 82 THR A C 1
ATOM 556 O O . THR A 1 82 ? 2.351 -5.024 -0.740 1.00 98.38 82 THR A O 1
ATOM 559 N N . ALA A 1 83 ? 1.281 -6.696 0.330 1.00 98.31 83 ALA A N 1
ATOM 560 C CA . ALA A 1 83 ? 0.734 -5.891 1.411 1.00 98.31 83 ALA A CA 1
ATOM 561 C C . ALA A 1 83 ? 1.708 -5.854 2.598 1.00 98.31 83 ALA A C 1
ATOM 563 O O . ALA A 1 83 ? 2.273 -6.873 2.995 1.00 98.31 83 ALA A O 1
ATOM 564 N N . MET A 1 84 ? 1.916 -4.668 3.168 1.00 98.31 84 MET A N 1
ATOM 565 C CA . MET A 1 84 ? 2.611 -4.514 4.447 1.00 98.31 84 MET A CA 1
ATOM 566 C C . MET A 1 84 ? 1.706 -4.929 5.617 1.00 98.31 84 MET A C 1
ATOM 568 O O . MET A 1 84 ? 0.504 -5.118 5.447 1.00 98.31 84 MET A O 1
ATOM 572 N N . ALA A 1 85 ? 2.273 -5.038 6.819 1.00 97.69 85 ALA A N 1
ATOM 573 C CA . ALA A 1 85 ? 1.476 -5.251 8.023 1.00 97.69 85 ALA A CA 1
ATOM 574 C C . ALA A 1 85 ? 0.485 -4.095 8.242 1.00 97.69 85 ALA A C 1
ATOM 576 O O . ALA A 1 85 ? 0.824 -2.928 8.007 1.00 97.69 85 ALA A O 1
ATOM 577 N N . ALA A 1 86 ? -0.722 -4.437 8.696 1.00 97.38 86 ALA A N 1
ATOM 578 C CA . ALA A 1 86 ? -1.706 -3.457 9.123 1.00 97.38 86 ALA A CA 1
ATOM 579 C C . ALA A 1 86 ? -1.213 -2.714 10.362 1.00 97.38 86 ALA A C 1
ATOM 581 O O . ALA A 1 86 ? -0.579 -3.296 11.246 1.00 97.38 86 ALA A O 1
ATOM 582 N N . PHE A 1 87 ? -1.463 -1.412 10.382 1.00 94.00 87 PHE A N 1
ATOM 583 C CA . PHE A 1 87 ? -1.180 -0.581 11.536 1.00 94.00 87 PHE A CA 1
ATOM 584 C C . PHE A 1 87 ? -2.105 0.631 11.552 1.00 94.00 87 PHE A C 1
ATOM 586 O O . PHE A 1 87 ? -2.048 1.477 10.649 1.00 94.00 87 PHE A O 1
ATOM 593 N N . THR A 1 88 ? -2.904 0.770 12.611 1.00 92.69 88 THR A N 1
ATOM 594 C CA . THR A 1 88 ? -3.836 1.894 12.819 1.00 92.69 88 THR A CA 1
ATOM 595 C C . THR A 1 88 ? -4.794 2.107 11.637 1.00 92.69 88 THR A C 1
ATOM 597 O O . THR A 1 88 ? -4.900 3.200 11.062 1.00 92.69 88 THR A O 1
ATOM 600 N N . GLY A 1 89 ? -5.405 1.016 11.181 1.00 95.75 89 GLY A N 1
ATOM 601 C CA . GLY A 1 89 ? -6.354 0.973 10.076 1.00 95.75 89 GLY A CA 1
ATOM 602 C C . GLY A 1 89 ? -5.731 1.206 8.707 1.00 95.75 89 GLY A C 1
ATOM 603 O O . GLY A 1 89 ? -6.453 1.530 7.769 1.00 95.75 89 GLY A O 1
ATOM 604 N N . ARG A 1 90 ? -4.400 1.134 8.567 1.00 98.06 90 ARG A N 1
ATOM 605 C CA . ARG A 1 90 ? -3.699 1.376 7.298 1.00 98.06 90 ARG A CA 1
ATOM 606 C C . ARG A 1 90 ? -2.899 0.161 6.864 1.00 98.06 90 ARG A C 1
ATOM 608 O O . ARG A 1 90 ? -2.116 -0.371 7.645 1.00 98.06 90 ARG A O 1
ATOM 615 N N . VAL A 1 91 ? -2.982 -0.169 5.577 1.00 98.75 91 VAL A N 1
ATOM 616 C CA . VAL A 1 91 ? -2.069 -1.110 4.920 1.00 98.75 91 VAL A CA 1
ATOM 617 C C . VAL A 1 91 ? -1.550 -0.509 3.622 1.00 98.75 91 VAL A C 1
ATOM 619 O O . VAL A 1 91 ? -2.317 -0.113 2.749 1.00 98.75 91 VAL A O 1
ATOM 622 N N . ASN A 1 92 ? -0.227 -0.476 3.476 1.00 98.75 92 ASN A N 1
ATOM 623 C CA . ASN A 1 92 ? 0.416 -0.061 2.235 1.00 98.75 92 ASN A CA 1
ATOM 624 C C . ASN A 1 92 ? 0.640 -1.263 1.318 1.00 98.75 92 ASN A C 1
ATOM 626 O O . ASN A 1 92 ? 1.160 -2.290 1.754 1.00 98.75 92 ASN A O 1
ATOM 630 N N . LEU A 1 93 ? 0.338 -1.090 0.036 1.00 98.81 93 LEU A N 1
ATOM 631 C CA . LEU A 1 93 ? 0.727 -2.004 -1.027 1.00 98.81 93 LEU A CA 1
ATOM 632 C C . LEU A 1 93 ? 2.042 -1.530 -1.640 1.00 98.81 93 LEU A C 1
ATOM 634 O O . LEU A 1 93 ? 2.164 -0.365 -2.028 1.00 98.81 93 LEU A O 1
ATOM 638 N N . VAL A 1 94 ? 3.026 -2.422 -1.737 1.00 98.75 94 VAL A N 1
ATOM 639 C CA . VAL A 1 94 ? 4.369 -2.107 -2.241 1.00 98.75 94 VAL A CA 1
ATOM 640 C C . VAL A 1 94 ? 4.764 -3.015 -3.400 1.00 98.75 94 VAL A C 1
ATOM 642 O O . VAL A 1 94 ? 4.375 -4.181 -3.466 1.00 98.75 94 VAL A O 1
ATOM 645 N N . ALA A 1 95 ? 5.554 -2.481 -4.328 1.00 98.62 95 ALA A N 1
ATOM 646 C CA . ALA A 1 95 ? 6.042 -3.229 -5.479 1.00 98.62 95 ALA A CA 1
ATOM 647 C C . ALA A 1 95 ? 7.087 -4.277 -5.076 1.00 98.62 95 ALA A C 1
ATOM 649 O O . ALA A 1 95 ? 8.077 -3.961 -4.418 1.00 98.62 95 ALA A O 1
ATOM 650 N N . THR A 1 96 ? 6.943 -5.507 -5.564 1.00 98.25 96 THR A N 1
ATOM 651 C CA . THR A 1 96 ? 7.970 -6.557 -5.413 1.00 98.25 96 THR A CA 1
ATOM 652 C C . THR A 1 96 ? 8.944 -6.603 -6.592 1.00 98.25 96 THR A C 1
ATOM 654 O O . THR A 1 96 ? 9.973 -7.271 -6.530 1.00 98.25 96 THR A O 1
ATOM 657 N N . ARG A 1 97 ? 8.651 -5.869 -7.673 1.00 96.44 97 ARG A N 1
ATOM 658 C CA . ARG A 1 97 ? 9.462 -5.783 -8.898 1.00 96.44 97 ARG A CA 1
ATOM 659 C C . ARG A 1 97 ? 9.400 -4.385 -9.508 1.00 96.44 97 ARG A C 1
ATOM 661 O O . ARG A 1 97 ? 8.415 -3.679 -9.329 1.00 96.44 97 ARG A O 1
ATOM 668 N N . ALA A 1 98 ? 10.434 -4.001 -10.255 1.00 96.38 98 ALA A N 1
ATOM 669 C CA . ALA A 1 98 ? 10.412 -2.766 -11.037 1.00 96.38 98 ALA A CA 1
ATOM 670 C C . ALA A 1 98 ? 9.564 -2.933 -12.309 1.00 96.38 98 ALA A C 1
ATOM 672 O O . ALA A 1 98 ? 9.596 -3.987 -12.954 1.00 96.38 98 ALA A O 1
ATOM 673 N N . GLY A 1 99 ? 8.824 -1.896 -12.693 1.00 97.62 99 GLY A N 1
ATOM 674 C CA . GLY A 1 99 ? 7.892 -1.980 -13.813 1.00 97.62 99 GLY A CA 1
ATOM 675 C C . GLY A 1 99 ? 6.994 -0.761 -13.948 1.00 97.62 99 GLY A C 1
ATOM 676 O O . GLY A 1 99 ? 7.323 0.310 -13.447 1.00 97.62 99 GLY A O 1
ATOM 677 N N . LEU A 1 100 ? 5.857 -0.943 -14.614 1.00 98.00 100 LEU A N 1
ATOM 678 C CA . LEU A 1 100 ? 4.762 0.023 -14.644 1.00 98.00 100 LEU A CA 1
ATOM 679 C C . LEU A 1 100 ? 3.650 -0.444 -13.708 1.00 98.00 100 LEU A C 1
ATOM 681 O O . LEU A 1 100 ? 3.234 -1.602 -13.789 1.00 98.00 100 LEU A O 1
ATOM 685 N N . VAL A 1 101 ? 3.161 0.440 -12.841 1.00 98.56 101 VAL A N 1
ATOM 686 C CA . VAL A 1 101 ? 1.977 0.143 -12.027 1.00 98.56 101 VAL A CA 1
ATOM 687 C C . VAL A 1 101 ? 0.731 0.115 -12.915 1.00 98.56 101 VAL A C 1
ATOM 689 O O . VAL A 1 101 ? 0.526 0.989 -13.756 1.00 98.56 101 VAL A O 1
ATOM 692 N N . LEU A 1 102 ? -0.099 -0.905 -12.749 1.00 98.56 102 LEU A N 1
ATOM 693 C CA . LEU A 1 102 ? -1.395 -1.049 -13.397 1.00 98.56 102 LEU A CA 1
ATOM 694 C C . LEU A 1 102 ? -2.472 -0.909 -12.326 1.00 98.56 102 LEU A C 1
ATOM 696 O O . LEU A 1 102 ? -2.422 -1.602 -11.309 1.00 98.56 102 LEU A O 1
ATOM 700 N N . ILE A 1 103 ? -3.429 -0.017 -12.570 1.00 98.50 103 ILE A N 1
ATOM 701 C CA . ILE A 1 103 ? -4.517 0.287 -11.641 1.00 98.50 103 ILE A CA 1
ATOM 702 C C . ILE A 1 103 ? -5.848 -0.020 -12.320 1.00 98.50 103 ILE A C 1
ATOM 704 O O . ILE A 1 103 ? -6.167 0.552 -13.365 1.00 98.50 103 ILE A O 1
ATOM 708 N N . GLY A 1 104 ? -6.640 -0.897 -11.708 1.00 97.88 104 GLY A N 1
ATOM 709 C CA . GLY A 1 104 ? -8.029 -1.138 -12.078 1.00 97.88 104 GLY A CA 1
ATOM 710 C C . GLY A 1 104 ? -8.912 0.013 -11.606 1.00 97.88 104 GLY A C 1
ATOM 711 O O . GLY A 1 104 ? -9.564 -0.101 -10.574 1.00 97.88 104 GLY A O 1
ATOM 712 N N . ALA A 1 105 ? -8.927 1.128 -12.342 1.00 96.81 105 ALA A N 1
ATOM 713 C CA . ALA A 1 105 ? -9.611 2.357 -11.925 1.00 96.81 105 ALA A CA 1
ATOM 714 C C . ALA A 1 105 ? -11.091 2.138 -11.560 1.00 96.81 105 ALA A C 1
ATOM 716 O O . ALA A 1 105 ? -11.550 2.661 -10.550 1.00 96.81 105 ALA A O 1
ATOM 717 N N . SER A 1 106 ? -11.823 1.318 -12.322 1.00 97.25 106 SER A N 1
ATOM 718 C CA . SER A 1 106 ? -13.220 0.987 -12.009 1.00 97.25 106 SER A CA 1
ATOM 719 C C . SER A 1 106 ? -13.370 0.221 -10.693 1.00 97.25 106 SER A C 1
ATOM 721 O O . SER A 1 106 ? -14.297 0.503 -9.944 1.00 97.25 106 SER A O 1
ATOM 723 N N . ALA A 1 107 ? -12.451 -0.700 -10.383 1.00 98.00 107 ALA A N 1
ATOM 724 C CA . ALA A 1 107 ? -12.460 -1.427 -9.114 1.00 98.00 107 ALA A CA 1
ATOM 725 C C . ALA A 1 107 ? -12.142 -0.494 -7.937 1.00 98.00 107 ALA A C 1
ATOM 727 O O . ALA A 1 107 ? -12.836 -0.531 -6.929 1.00 98.00 107 ALA A O 1
ATOM 728 N N . VAL A 1 108 ? -11.150 0.394 -8.085 1.00 98.38 108 VAL A N 1
ATOM 729 C CA . VAL A 1 108 ? -10.799 1.393 -7.056 1.00 98.38 108 VAL A CA 1
ATOM 730 C C . VAL A 1 108 ? -11.960 2.356 -6.801 1.00 98.38 108 VAL A C 1
ATOM 732 O O . VAL A 1 108 ? -12.332 2.584 -5.653 1.00 98.38 108 VAL A O 1
ATOM 735 N N . ASN A 1 109 ? -12.557 2.901 -7.862 1.00 98.25 109 ASN A N 1
ATOM 736 C CA . ASN A 1 109 ? -13.675 3.835 -7.741 1.00 98.25 109 ASN A CA 1
ATOM 737 C C . ASN A 1 109 ? -14.922 3.156 -7.169 1.00 98.25 109 ASN A C 1
ATOM 739 O O . ASN A 1 109 ? -15.573 3.731 -6.304 1.00 98.25 109 ASN A O 1
ATOM 743 N N . GLY A 1 110 ? -15.231 1.937 -7.621 1.00 98.31 110 GLY A N 1
ATOM 744 C CA . GLY A 1 110 ? -16.332 1.147 -7.076 1.00 98.31 110 GLY A CA 1
ATOM 745 C C . GLY A 1 110 ? -16.128 0.851 -5.594 1.00 98.31 110 GLY A C 1
ATOM 746 O O . GLY A 1 110 ? -17.048 1.047 -4.813 1.00 98.31 110 GLY A O 1
ATOM 747 N N . PHE A 1 111 ? -14.909 0.477 -5.196 1.00 98.62 111 PHE A N 1
ATOM 748 C CA . PHE A 1 111 ? -14.565 0.206 -3.802 1.00 98.62 111 PHE A CA 1
ATOM 749 C C . PHE A 1 111 ? -14.749 1.441 -2.913 1.00 98.62 111 PHE A C 1
ATOM 751 O O . PHE A 1 111 ? -15.407 1.361 -1.880 1.00 98.62 111 PHE A O 1
ATOM 758 N N . ASN A 1 112 ? -14.238 2.596 -3.344 1.00 98.50 112 ASN A N 1
ATOM 759 C CA . ASN A 1 112 ? -14.366 3.857 -2.607 1.00 98.50 112 ASN A CA 1
ATOM 760 C C . ASN A 1 112 ? -15.814 4.377 -2.521 1.00 98.50 112 ASN A C 1
ATOM 762 O O . ASN A 1 112 ? -16.072 5.320 -1.781 1.00 98.50 112 ASN A O 1
ATOM 766 N N . ALA A 1 113 ? -16.743 3.800 -3.286 1.00 98.44 113 ALA A N 1
ATOM 767 C CA . ALA A 1 113 ? -18.163 4.136 -3.249 1.00 98.44 113 ALA A CA 1
ATOM 768 C C . ALA A 1 113 ? -18.998 3.174 -2.380 1.00 98.44 113 ALA A C 1
ATOM 770 O O . ALA A 1 113 ? -20.196 3.403 -2.239 1.00 98.44 113 ALA A O 1
ATOM 771 N N . ILE A 1 114 ? -18.403 2.107 -1.826 1.00 98.38 114 ILE A N 1
ATOM 772 C CA . ILE A 1 114 ? -19.127 1.101 -1.028 1.00 98.38 114 ILE A CA 1
ATOM 773 C C . ILE A 1 114 ? -19.608 1.696 0.294 1.00 98.38 114 ILE A C 1
ATOM 775 O O . ILE A 1 114 ? -20.781 1.576 0.633 1.00 98.38 114 ILE A O 1
ATOM 779 N N . ASP A 1 115 ? -18.691 2.289 1.052 1.00 98.38 115 ASP A N 1
ATOM 780 C CA . ASP A 1 115 ? -18.949 2.779 2.400 1.00 98.38 115 ASP A CA 1
ATOM 781 C C . ASP A 1 115 ? -17.909 3.842 2.766 1.00 98.38 115 ASP A C 1
ATOM 783 O O . ASP A 1 115 ? -16.736 3.730 2.406 1.00 98.38 115 ASP A O 1
ATOM 787 N N . GLU A 1 116 ? -18.333 4.871 3.494 1.00 96.56 116 GLU A N 1
ATOM 788 C CA . GLU A 1 116 ? -17.482 5.998 3.889 1.00 96.56 116 GLU A CA 1
ATOM 789 C C . GLU A 1 116 ? -16.303 5.602 4.791 1.00 96.56 116 GLU A C 1
ATOM 791 O O . GLU A 1 116 ? -15.308 6.325 4.865 1.00 96.56 116 GLU A O 1
ATOM 796 N N . SER A 1 117 ? -16.385 4.457 5.476 1.00 97.00 117 SER A N 1
ATOM 797 C CA . SER A 1 117 ? -15.304 3.954 6.323 1.00 97.00 117 SER A CA 1
ATOM 798 C C . SER A 1 117 ? -14.113 3.418 5.526 1.00 97.00 117 SER A C 1
ATOM 800 O O . SER A 1 117 ? -13.018 3.304 6.085 1.00 97.00 117 SER A O 1
ATOM 802 N N . LEU A 1 118 ? -14.305 3.107 4.241 1.00 98.50 118 LEU A N 1
ATOM 803 C CA . LEU A 1 118 ? -13.347 2.417 3.386 1.00 98.50 118 LEU A CA 1
ATOM 804 C C . LEU A 1 118 ? -12.699 3.381 2.389 1.00 98.50 118 LEU A C 1
ATOM 806 O O . LEU A 1 118 ? -13.363 4.176 1.729 1.00 98.50 118 LEU A O 1
ATOM 810 N N . THR A 1 119 ? -11.380 3.309 2.223 1.00 98.50 119 THR A N 1
ATOM 811 C CA . THR A 1 119 ? -10.686 4.073 1.176 1.00 98.50 119 THR A CA 1
ATOM 812 C C . THR A 1 119 ? -9.460 3.339 0.655 1.00 98.50 119 THR A C 1
ATOM 814 O O . THR A 1 119 ? -8.652 2.815 1.416 1.00 98.50 119 THR A O 1
ATOM 817 N N . LEU A 1 120 ? -9.296 3.334 -0.664 1.00 98.62 120 LEU A N 1
ATOM 818 C CA . LEU A 1 120 ? -8.129 2.865 -1.391 1.00 98.62 120 LEU A CA 1
ATOM 819 C C . LEU A 1 120 ? -7.622 4.022 -2.248 1.00 98.62 120 LEU A C 1
ATOM 821 O O . LEU A 1 120 ? -8.300 4.480 -3.169 1.00 98.62 120 LEU A O 1
ATOM 825 N N . SER A 1 121 ? -6.414 4.492 -1.949 1.00 98.25 121 SER A N 1
ATOM 826 C CA . SER A 1 121 ? -5.714 5.480 -2.778 1.00 98.25 121 SER A CA 1
ATOM 827 C C . SER A 1 121 ? -4.523 4.835 -3.467 1.00 98.25 121 SER A C 1
ATOM 829 O O . SER A 1 121 ? -3.885 3.947 -2.902 1.00 98.25 121 SER A O 1
ATOM 831 N N . THR A 1 122 ? -4.225 5.260 -4.692 1.00 98.69 122 THR A N 1
ATOM 832 C CA . THR A 1 122 ? -3.194 4.648 -5.539 1.00 98.69 122 THR A CA 1
ATOM 833 C C . THR A 1 122 ? -2.312 5.708 -6.197 1.00 98.69 122 THR A C 1
ATOM 835 O O . THR A 1 122 ? -2.706 6.866 -6.335 1.00 98.69 122 THR A O 1
ATOM 838 N N . LEU A 1 123 ? -1.133 5.305 -6.675 1.00 98.25 123 LEU A N 1
ATOM 839 C CA . LEU A 1 123 ? -0.408 6.045 -7.711 1.00 98.25 123 LEU A CA 1
ATOM 840 C C . LEU A 1 123 ? -1.260 6.176 -8.983 1.00 98.25 123 LEU A C 1
ATOM 842 O O . LEU A 1 123 ? -2.253 5.461 -9.168 1.00 98.25 123 LEU A O 1
ATOM 846 N N . ARG A 1 124 ? -0.845 7.063 -9.895 1.00 97.31 124 ARG A N 1
ATOM 847 C CA . ARG A 1 124 ? -1.467 7.135 -11.221 1.00 97.31 124 ARG A CA 1
ATOM 848 C C . ARG A 1 124 ? -1.156 5.865 -12.021 1.00 97.31 124 ARG A C 1
ATOM 850 O O . ARG A 1 124 ? -0.071 5.293 -11.875 1.00 97.31 124 ARG A O 1
ATOM 857 N N . PRO A 1 125 ? -2.079 5.428 -12.892 1.00 96.69 125 PRO A N 1
ATOM 858 C CA . PRO A 1 125 ? -1.827 4.291 -13.762 1.00 96.69 125 PRO A CA 1
ATOM 859 C C . PRO A 1 125 ? -0.609 4.551 -14.657 1.00 96.69 125 PRO A C 1
ATOM 861 O O . PRO A 1 125 ? -0.370 5.673 -15.102 1.00 96.69 125 PRO A O 1
ATOM 864 N N . PHE A 1 126 ? 0.139 3.486 -14.934 1.00 97.25 126 PHE A N 1
ATOM 865 C CA . PHE A 1 126 ? 1.316 3.460 -15.805 1.00 97.25 126 PHE A CA 1
ATOM 866 C C . PHE A 1 126 ? 2.515 4.287 -15.327 1.00 97.25 126 PHE A C 1
ATOM 868 O O . PHE A 1 126 ? 3.436 4.538 -16.104 1.00 97.25 126 PHE A O 1
ATOM 875 N N . GLU A 1 127 ? 2.563 4.681 -14.055 1.00 97.62 127 GLU A N 1
ATOM 876 C CA . GLU A 1 127 ? 3.794 5.225 -13.486 1.00 97.62 127 GLU A CA 1
ATOM 877 C C . GLU A 1 127 ? 4.883 4.151 -13.377 1.00 97.62 127 GLU A C 1
ATOM 879 O O . GLU A 1 127 ? 4.619 2.989 -13.057 1.00 97.62 127 GLU A O 1
ATOM 884 N N . ALA A 1 128 ? 6.130 4.545 -13.644 1.00 96.56 128 ALA A N 1
ATOM 885 C CA . ALA A 1 128 ? 7.284 3.679 -13.452 1.00 96.56 128 ALA A CA 1
ATOM 886 C C . ALA A 1 128 ? 7.611 3.553 -11.962 1.00 96.56 128 ALA A C 1
ATOM 888 O O . ALA A 1 128 ? 7.759 4.558 -11.267 1.00 96.56 128 ALA A O 1
ATOM 889 N N . VAL A 1 129 ? 7.776 2.317 -11.499 1.00 97.31 129 VAL A N 1
ATOM 890 C CA . VAL A 1 129 ? 7.989 1.996 -10.087 1.00 97.31 129 VAL A CA 1
ATOM 891 C C . VAL A 1 129 ? 9.222 1.127 -9.882 1.00 97.31 129 VAL A C 1
ATOM 893 O O . VAL A 1 129 ? 9.623 0.363 -10.766 1.00 97.31 129 VAL A O 1
ATOM 896 N N . THR A 1 130 ? 9.832 1.242 -8.704 1.00 96.12 130 THR A N 1
ATOM 897 C CA . THR A 1 130 ? 10.949 0.396 -8.258 1.00 96.12 130 THR A CA 1
ATOM 898 C C . THR A 1 130 ? 10.517 -0.580 -7.169 1.00 96.12 130 THR A C 1
ATOM 900 O O . THR A 1 130 ? 9.505 -0.376 -6.507 1.00 96.12 130 THR A O 1
ATOM 903 N N . VAL A 1 131 ? 11.314 -1.628 -6.940 1.00 96.50 131 VAL A N 1
ATOM 904 C CA . VAL A 1 131 ? 11.109 -2.561 -5.816 1.00 96.50 131 VAL A CA 1
ATOM 905 C C . VAL A 1 131 ? 11.019 -1.786 -4.496 1.00 96.50 131 VAL A C 1
ATOM 907 O O . VAL A 1 131 ? 11.805 -0.869 -4.265 1.00 96.50 131 VAL A O 1
ATOM 910 N N . GLY A 1 132 ? 10.053 -2.145 -3.653 1.00 97.75 132 GLY A N 1
ATOM 911 C CA . GLY A 1 132 ? 9.788 -1.519 -2.357 1.00 97.75 132 GLY A CA 1
ATOM 912 C C . GLY A 1 132 ? 9.024 -0.194 -2.425 1.00 97.75 132 GLY A C 1
ATOM 913 O O . GLY A 1 132 ? 8.659 0.342 -1.383 1.00 97.75 132 GLY A O 1
ATOM 914 N N . GLN A 1 133 ? 8.753 0.345 -3.618 1.00 98.31 133 GLN A N 1
ATOM 915 C CA . GLN A 1 133 ? 7.982 1.578 -3.754 1.00 98.31 133 GLN A CA 1
ATOM 916 C C . GLN A 1 133 ? 6.516 1.344 -3.375 1.00 98.31 133 GLN A C 1
ATOM 918 O O . GLN A 1 133 ? 5.906 0.365 -3.805 1.00 98.31 133 GLN A O 1
ATOM 923 N N . MET A 1 134 ? 5.949 2.270 -2.601 1.00 98.50 134 MET A N 1
ATOM 924 C CA . MET A 1 134 ? 4.525 2.287 -2.274 1.00 98.50 134 MET A CA 1
ATOM 925 C C . MET A 1 134 ? 3.691 2.602 -3.516 1.00 98.50 134 MET A C 1
ATOM 927 O O . MET A 1 134 ? 3.954 3.581 -4.213 1.00 98.50 134 MET A O 1
ATOM 931 N N . LEU A 1 135 ? 2.696 1.759 -3.776 1.00 98.75 135 LEU A N 1
ATOM 932 C CA . LEU A 1 135 ? 1.814 1.822 -4.940 1.00 98.75 135 LEU A CA 1
ATOM 933 C C . LEU A 1 135 ? 0.416 2.302 -4.576 1.00 98.75 135 LEU A C 1
ATOM 935 O O . LEU A 1 135 ? -0.224 2.993 -5.365 1.00 98.75 135 LEU A O 1
ATOM 939 N N . ALA A 1 136 ? -0.064 1.890 -3.406 1.00 98.69 136 ALA A N 1
ATOM 940 C CA . ALA A 1 136 ? -1.395 2.192 -2.919 1.00 98.69 136 ALA A CA 1
ATOM 941 C C . ALA A 1 136 ? -1.459 2.070 -1.393 1.00 98.69 136 ALA A C 1
ATOM 943 O O . ALA A 1 136 ? -0.592 1.443 -0.780 1.00 98.69 136 ALA A O 1
ATOM 944 N N . THR A 1 137 ? -2.494 2.644 -0.786 1.00 98.69 137 THR A N 1
ATOM 945 C CA . THR A 1 137 ? -2.816 2.445 0.629 1.00 98.69 137 THR A CA 1
ATOM 946 C C . THR A 1 137 ? -4.302 2.153 0.777 1.00 98.69 137 THR A C 1
ATOM 948 O O . THR A 1 137 ? -5.134 2.881 0.228 1.00 98.69 137 THR A O 1
ATOM 951 N N . VAL A 1 138 ? -4.619 1.098 1.521 1.00 98.69 138 VAL A N 1
ATOM 952 C CA . VAL A 1 138 ? -5.948 0.897 2.095 1.00 98.69 138 VAL A CA 1
ATOM 953 C C . VAL A 1 138 ? -5.989 1.631 3.424 1.00 98.69 138 VAL A C 1
ATOM 955 O O . VAL A 1 138 ? -5.052 1.534 4.225 1.00 98.69 138 VAL A O 1
ATOM 958 N N . LYS A 1 139 ? -7.079 2.353 3.660 1.00 98.31 139 LYS A N 1
ATOM 959 C CA . LYS A 1 139 ? -7.368 3.035 4.909 1.00 98.31 139 LYS A CA 1
ATOM 960 C C . LYS A 1 139 ? -8.788 2.704 5.350 1.00 98.31 139 LYS A C 1
ATOM 962 O O . LYS A 1 139 ? -9.737 2.962 4.617 1.00 98.31 139 LYS A O 1
ATOM 967 N N . ILE A 1 140 ? -8.903 2.185 6.565 1.00 98.25 140 ILE A N 1
ATOM 968 C CA . ILE A 1 140 ? -10.120 2.266 7.361 1.00 98.25 140 ILE A CA 1
ATOM 969 C C . ILE A 1 140 ? -10.039 3.587 8.120 1.00 98.25 140 ILE A C 1
ATOM 971 O O . ILE A 1 140 ? -9.059 3.846 8.833 1.00 98.25 140 ILE A O 1
ATOM 975 N N . ILE A 1 141 ? -10.980 4.488 7.838 1.00 93.50 141 ILE A N 1
ATOM 976 C CA . ILE A 1 141 ? -10.962 5.854 8.378 1.00 93.50 141 ILE A CA 1
ATOM 977 C C . ILE A 1 141 ? -11.333 5.856 9.872 1.00 93.50 141 ILE A C 1
ATOM 979 O O . ILE A 1 141 ? -10.596 6.482 10.645 1.00 93.50 141 ILE A O 1
ATOM 983 N N . PRO A 1 142 ? -12.409 5.166 10.305 1.00 93.75 142 PRO A N 1
ATOM 984 C CA . PRO A 1 142 ? -12.755 5.009 11.714 1.00 93.75 142 PRO A CA 1
ATOM 985 C C . PRO A 1 142 ? -11.955 3.870 12.368 1.00 93.75 142 PRO A C 1
ATOM 987 O O . PRO A 1 142 ? -11.104 3.252 11.742 1.00 93.75 142 PRO A O 1
ATOM 990 N N . PHE A 1 143 ? -12.271 3.556 13.627 1.00 94.75 143 PHE A N 1
ATOM 991 C CA . PHE A 1 143 ? -11.656 2.440 14.366 1.00 94.75 143 PHE A CA 1
ATOM 992 C C . PHE A 1 143 ? -12.182 1.051 13.962 1.00 94.75 143 PHE A C 1
ATOM 994 O O . PHE A 1 143 ? -11.717 0.029 14.471 1.00 94.75 143 PHE A O 1
ATOM 1001 N N . GLY A 1 144 ? -13.154 1.010 13.056 1.00 95.50 144 GLY A N 1
ATOM 1002 C CA . GLY A 1 144 ? -13.700 -0.201 12.470 1.00 95.50 144 GLY A CA 1
ATOM 1003 C C . GLY A 1 144 ? -14.571 0.120 11.261 1.00 95.50 144 GLY A C 1
ATOM 1004 O O . GLY A 1 144 ? -14.804 1.290 10.948 1.00 95.50 144 GLY A O 1
ATOM 1005 N N . ALA A 1 145 ? -15.030 -0.928 10.590 1.00 97.50 145 ALA A N 1
ATOM 1006 C CA . ALA A 1 145 ? -15.903 -0.846 9.424 1.00 97.50 145 ALA A CA 1
ATOM 1007 C C . ALA A 1 145 ? -16.991 -1.931 9.487 1.00 97.50 145 ALA A C 1
ATOM 1009 O O . ALA A 1 145 ? -16.722 -3.007 10.032 1.00 97.50 145 ALA A O 1
ATOM 1010 N N . PRO A 1 146 ? -18.183 -1.709 8.904 1.00 97.94 146 PRO A N 1
ATOM 1011 C CA . PRO A 1 146 ? -19.216 -2.738 8.831 1.00 97.94 146 PRO A CA 1
ATOM 1012 C C . PRO A 1 146 ? -18.706 -3.993 8.110 1.00 97.94 146 PRO A C 1
ATOM 1014 O O . PRO A 1 146 ? -18.141 -3.905 7.016 1.00 97.94 146 PRO A O 1
ATOM 1017 N N . ALA A 1 147 ? -18.932 -5.177 8.683 1.00 98.12 147 ALA A N 1
ATOM 1018 C CA . ALA A 1 147 ? -18.458 -6.444 8.119 1.00 98.12 147 ALA A CA 1
ATOM 1019 C C . ALA A 1 147 ? -18.977 -6.687 6.692 1.00 98.12 147 ALA A C 1
ATOM 1021 O O . ALA A 1 147 ? -18.245 -7.194 5.840 1.00 98.12 147 ALA A O 1
ATOM 1022 N N . ASP A 1 148 ? -20.215 -6.279 6.410 1.00 98.31 148 ASP A N 1
ATOM 1023 C CA . ASP A 1 148 ? -20.817 -6.405 5.083 1.00 98.31 148 ASP A CA 1
ATOM 1024 C C . ASP A 1 148 ? -20.107 -5.525 4.041 1.00 98.31 148 ASP A C 1
ATOM 1026 O O . ASP A 1 148 ? -19.878 -5.978 2.918 1.00 98.31 148 ASP A O 1
ATOM 1030 N N . ALA A 1 149 ? -19.689 -4.313 4.426 1.00 98.50 149 ALA A N 1
ATOM 1031 C CA . ALA A 1 149 ? -18.923 -3.414 3.565 1.00 98.50 149 ALA A CA 1
ATOM 1032 C C . ALA A 1 149 ? -17.519 -3.972 3.285 1.00 98.50 149 ALA A C 1
ATOM 1034 O O . ALA A 1 149 ? -17.074 -3.984 2.137 1.00 98.50 149 ALA A O 1
ATOM 1035 N N . VAL A 1 150 ? -16.842 -4.508 4.311 1.00 98.62 150 VAL A N 1
ATOM 1036 C CA . VAL A 1 150 ? -15.538 -5.178 4.149 1.00 98.62 150 VAL A CA 1
ATOM 1037 C C . VAL A 1 150 ? -15.661 -6.372 3.203 1.00 98.62 150 VAL A C 1
ATOM 1039 O O . VAL A 1 150 ? -14.865 -6.495 2.274 1.00 98.62 150 VAL A O 1
ATOM 1042 N N . ARG A 1 151 ? -16.682 -7.221 3.377 1.00 98.62 151 ARG A N 1
ATOM 1043 C CA . ARG A 1 151 ? -16.928 -8.380 2.505 1.00 98.62 151 ARG A CA 1
ATOM 1044 C C . ARG A 1 151 ? -17.171 -7.962 1.054 1.00 98.62 151 ARG A C 1
ATOM 1046 O O . ARG A 1 151 ? -16.536 -8.520 0.162 1.00 98.62 151 ARG A O 1
ATOM 1053 N N . ALA A 1 152 ? -18.030 -6.968 0.823 1.00 98.62 152 ALA A N 1
ATOM 1054 C CA . ALA A 1 152 ? -18.283 -6.434 -0.515 1.00 98.62 152 ALA A CA 1
ATOM 1055 C C . ALA A 1 152 ? -17.005 -5.855 -1.149 1.00 98.62 152 ALA A C 1
ATOM 1057 O O . ALA A 1 152 ? -16.735 -6.071 -2.330 1.00 98.62 152 ALA A O 1
ATOM 1058 N N . GLY A 1 153 ? -16.179 -5.168 -0.354 1.00 98.62 153 GLY A N 1
ATOM 1059 C CA . GLY A 1 153 ? -14.890 -4.650 -0.799 1.00 98.62 153 GLY A CA 1
ATOM 1060 C C . GLY A 1 153 ? -13.903 -5.752 -1.185 1.00 98.62 153 GLY A C 1
ATOM 1061 O O . GLY A 1 153 ? -13.270 -5.658 -2.234 1.00 98.62 153 GLY A O 1
ATOM 1062 N N . VAL A 1 154 ? -13.801 -6.818 -0.386 1.00 98.62 154 VAL A N 1
ATOM 1063 C CA . VAL A 1 154 ? -12.964 -7.989 -0.698 1.00 98.62 154 VAL A CA 1
ATOM 1064 C C . VAL A 1 154 ? -13.414 -8.644 -2.003 1.00 98.62 154 VAL A C 1
ATOM 1066 O O . VAL A 1 154 ? -12.578 -8.923 -2.862 1.00 98.62 154 VAL A O 1
ATOM 1069 N N . GLU A 1 155 ? -14.718 -8.862 -2.174 1.00 98.31 155 GLU A N 1
ATOM 1070 C CA . GLU A 1 155 ? -15.280 -9.457 -3.389 1.00 98.31 155 GLU A CA 1
ATOM 1071 C C . GLU A 1 155 ? -14.942 -8.620 -4.627 1.00 98.31 155 GLU A C 1
ATOM 1073 O O . GLU A 1 155 ? -14.376 -9.142 -5.592 1.00 98.31 155 GLU A O 1
ATOM 1078 N N . LEU A 1 156 ? -15.191 -7.309 -4.569 1.00 98.31 156 LEU A N 1
ATOM 1079 C CA . LEU A 1 156 ? -14.915 -6.385 -5.668 1.00 98.31 156 LEU A CA 1
ATOM 1080 C C . LEU A 1 156 ? -13.422 -6.321 -6.029 1.00 98.31 156 LEU A C 1
ATOM 1082 O O . LEU A 1 156 ? -13.067 -6.184 -7.201 1.00 98.31 156 LEU A O 1
ATOM 1086 N N . LEU A 1 157 ? -12.541 -6.400 -5.029 1.00 98.12 157 LEU A N 1
ATOM 1087 C CA . LEU A 1 157 ? -11.097 -6.270 -5.213 1.00 98.12 157 LEU A CA 1
ATOM 1088 C C . LEU A 1 157 ? -10.398 -7.588 -5.564 1.00 98.12 157 LEU A C 1
ATOM 1090 O O . LEU A 1 157 ? -9.256 -7.531 -6.009 1.00 98.12 157 LEU A O 1
ATOM 1094 N N . SER A 1 158 ? -11.065 -8.739 -5.425 1.00 91.56 158 SER A N 1
ATOM 1095 C CA . SER A 1 158 ? -10.496 -10.097 -5.532 1.00 91.56 158 SER A CA 1
ATOM 1096 C C . SER A 1 158 ? -9.696 -10.401 -6.813 1.00 91.56 158 SER A C 1
ATOM 1098 O O . SER A 1 158 ? -8.843 -11.286 -6.812 1.00 91.56 158 SER A O 1
ATOM 1100 N N . GLY A 1 159 ? -9.914 -9.651 -7.898 1.00 86.81 159 GLY A N 1
ATOM 1101 C CA . GLY A 1 159 ? -9.121 -9.733 -9.132 1.00 86.81 159 GLY A CA 1
ATOM 1102 C C . GLY A 1 159 ? -7.749 -9.039 -9.082 1.00 86.81 159 GLY A C 1
ATOM 1103 O O . GLY A 1 159 ? -7.010 -9.094 -10.064 1.00 86.81 159 GLY A O 1
ATOM 1104 N N . GLY A 1 160 ? -7.404 -8.372 -7.976 1.00 91.62 160 GLY A N 1
ATOM 1105 C CA . GLY A 1 160 ? -6.194 -7.569 -7.824 1.00 91.62 160 GLY A CA 1
ATOM 1106 C C . GLY A 1 160 ? -6.303 -6.215 -8.531 1.00 91.62 160 GLY A C 1
ATOM 1107 O O . GLY A 1 160 ? -5.911 -6.062 -9.689 1.00 91.62 160 GLY A O 1
ATOM 1108 N N . ALA A 1 161 ? -6.791 -5.196 -7.822 1.00 97.44 161 ALA A N 1
ATOM 1109 C CA . ALA A 1 161 ? -6.935 -3.840 -8.362 1.00 97.44 161 ALA A CA 1
ATOM 1110 C C . ALA A 1 161 ? -5.596 -3.120 -8.615 1.00 97.44 161 ALA A C 1
ATOM 1112 O O . ALA A 1 161 ? -5.551 -2.170 -9.400 1.00 97.44 161 ALA A O 1
ATOM 1113 N N . VAL A 1 162 ? -4.511 -3.555 -7.967 1.00 98.75 162 VAL A N 1
ATOM 1114 C CA . VAL A 1 162 ? -3.174 -2.959 -8.090 1.00 98.75 162 VAL A CA 1
ATOM 1115 C C . VAL A 1 162 ? -2.179 -4.039 -8.485 1.00 98.75 162 VAL A C 1
ATOM 1117 O O . VAL A 1 162 ? -1.958 -4.989 -7.741 1.00 98.75 162 VAL A O 1
ATOM 1120 N N . SER A 1 163 ? -1.534 -3.898 -9.640 1.00 98.69 163 SER A N 1
ATOM 1121 C CA . SER A 1 163 ? -0.491 -4.828 -10.091 1.00 98.69 163 SER A CA 1
ATOM 1122 C C . SER A 1 163 ? 0.691 -4.091 -10.719 1.00 98.69 163 SER A C 1
ATOM 1124 O O . SER A 1 163 ? 0.640 -2.885 -10.951 1.00 98.69 163 SER A O 1
ATOM 1126 N N . VAL A 1 164 ? 1.793 -4.795 -10.977 1.00 98.75 164 VAL A N 1
ATOM 1127 C CA . VAL A 1 164 ? 2.976 -4.236 -11.645 1.00 98.75 164 VAL A CA 1
ATOM 1128 C C . VAL A 1 164 ? 3.315 -5.059 -12.877 1.00 98.75 164 VAL A C 1
ATOM 1130 O O . VAL A 1 164 ? 3.684 -6.232 -12.767 1.00 98.75 164 VAL A O 1
ATOM 1133 N N . ALA A 1 165 ? 3.281 -4.429 -14.049 1.00 98.19 165 ALA A N 1
ATOM 1134 C CA . ALA A 1 165 ? 3.838 -4.978 -15.278 1.00 98.19 165 ALA A CA 1
ATOM 1135 C C . ALA A 1 165 ? 5.361 -4.814 -15.266 1.00 98.19 165 ALA A C 1
ATOM 1137 O O . ALA A 1 165 ? 5.878 -3.710 -15.433 1.00 98.19 165 ALA A O 1
ATOM 1138 N N . ALA A 1 166 ? 6.085 -5.914 -15.049 1.00 97.31 166 ALA A N 1
ATOM 1139 C CA . ALA A 1 166 ? 7.541 -5.891 -14.955 1.00 97.31 166 ALA A CA 1
ATOM 1140 C C . ALA A 1 166 ? 8.189 -5.353 -16.237 1.00 97.31 166 ALA A C 1
ATOM 1142 O O . ALA A 1 166 ? 7.793 -5.722 -17.349 1.00 97.31 166 ALA A O 1
ATOM 1143 N N . PHE A 1 167 ? 9.241 -4.547 -16.087 1.00 96.62 167 PHE A N 1
ATOM 1144 C CA . PHE A 1 167 ? 10.089 -4.228 -17.229 1.00 96.62 167 PHE A CA 1
ATOM 1145 C C . PHE A 1 167 ? 10.742 -5.498 -17.776 1.00 96.62 167 PHE A C 1
ATOM 1147 O O . PHE A 1 167 ? 11.122 -6.399 -17.028 1.00 96.62 167 PHE A O 1
ATOM 1154 N N . ARG A 1 168 ? 10.893 -5.555 -19.100 1.00 95.44 168 ARG A N 1
ATOM 1155 C CA . ARG A 1 168 ? 11.654 -6.609 -19.774 1.00 95.44 168 ARG A CA 1
ATOM 1156 C C . ARG A 1 168 ? 13.050 -6.068 -20.078 1.00 95.44 168 ARG A C 1
ATOM 1158 O O . ARG A 1 168 ? 13.138 -5.161 -20.910 1.00 95.44 168 ARG A O 1
ATOM 1165 N N . PRO A 1 169 ? 14.114 -6.601 -19.454 1.00 95.31 169 PRO A N 1
ATOM 1166 C CA . PRO A 1 169 ? 15.481 -6.194 -19.744 1.00 95.31 169 PRO A CA 1
ATOM 1167 C C . PRO A 1 169 ? 15.790 -6.281 -21.238 1.00 95.31 169 PRO A C 1
ATOM 1169 O O . PRO A 1 169 ? 15.492 -7.287 -21.887 1.00 95.31 169 PRO A O 1
ATOM 1172 N N . ARG A 1 170 ? 16.400 -5.231 -21.791 1.00 96.56 170 ARG A N 1
ATOM 1173 C CA . ARG A 1 170 ? 16.868 -5.200 -23.179 1.00 96.56 170 ARG A CA 1
ATOM 1174 C C . ARG A 1 170 ? 18.374 -4.993 -23.241 1.00 96.56 170 ARG A C 1
ATOM 1176 O O . ARG A 1 170 ? 18.957 -4.263 -22.441 1.00 96.56 170 ARG A O 1
ATOM 1183 N N . LYS A 1 171 ? 18.982 -5.623 -24.242 1.00 96.69 171 LYS A N 1
ATOM 1184 C CA . LYS A 1 171 ? 20.346 -5.330 -24.678 1.00 96.69 171 LYS A CA 1
ATOM 1185 C C . LYS A 1 171 ? 20.281 -4.153 -25.647 1.00 96.69 171 LYS A C 1
ATOM 1187 O O . LYS A 1 171 ? 19.509 -4.203 -26.600 1.00 96.69 171 LYS A O 1
ATOM 1192 N N . VAL A 1 172 ? 21.048 -3.102 -25.384 1.00 96.25 172 VAL A N 1
ATOM 1193 C CA . VAL A 1 172 ? 21.027 -1.855 -26.158 1.00 96.25 172 VAL A CA 1
ATOM 1194 C C . VAL A 1 172 ? 22.372 -1.652 -26.849 1.00 96.25 172 VAL A C 1
ATOM 1196 O O . VAL A 1 172 ? 23.419 -1.692 -26.204 1.00 96.25 172 VAL A O 1
ATOM 1199 N N . GLY A 1 173 ? 22.344 -1.427 -28.161 1.00 95.62 173 GLY A N 1
ATOM 1200 C CA . GLY A 1 173 ? 23.485 -0.901 -28.908 1.00 95.62 173 GLY A CA 1
ATOM 1201 C C . GLY A 1 173 ? 23.485 0.626 -28.860 1.00 95.62 173 GLY A C 1
ATOM 1202 O O . GLY A 1 173 ? 22.439 1.249 -29.033 1.00 95.62 173 GLY A O 1
ATOM 1203 N N . LEU A 1 174 ? 24.644 1.230 -28.605 1.00 95.56 174 LEU A N 1
ATOM 1204 C CA . LEU A 1 174 ? 24.825 2.678 -28.581 1.00 95.56 174 LEU A CA 1
ATOM 1205 C C . LEU A 1 174 ? 25.703 3.117 -29.759 1.00 95.56 174 LEU A C 1
ATOM 1207 O O .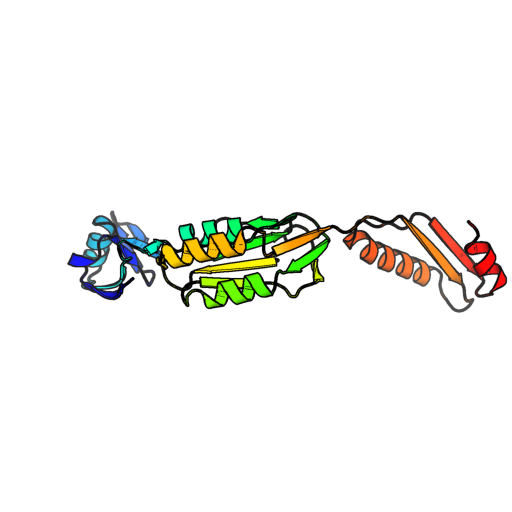 LEU A 1 174 ? 26.880 2.774 -29.820 1.00 95.56 174 LEU A O 1
ATOM 1211 N N . LEU A 1 175 ? 25.151 3.912 -30.673 1.00 95.50 175 LEU A N 1
ATOM 1212 C CA . LEU A 1 175 ? 25.914 4.568 -31.733 1.00 95.50 175 LEU A CA 1
ATOM 1213 C C . LEU A 1 175 ? 26.035 6.059 -31.412 1.00 95.50 175 LEU A C 1
ATOM 1215 O O . LEU A 1 175 ? 25.032 6.734 -31.186 1.00 95.50 175 LEU A O 1
ATOM 1219 N N . VAL A 1 176 ? 27.262 6.568 -31.370 1.00 94.88 176 VAL A N 1
ATOM 1220 C CA . VAL A 1 176 ? 27.561 7.962 -31.030 1.00 94.88 176 VAL A CA 1
ATOM 1221 C C . VAL A 1 176 ? 28.263 8.622 -32.209 1.00 94.88 176 VAL A C 1
ATOM 1223 O O . VAL A 1 176 ? 29.318 8.163 -32.640 1.00 94.88 176 VAL A O 1
ATOM 1226 N N . THR A 1 177 ? 27.719 9.724 -32.717 1.00 94.62 177 THR A N 1
ATOM 1227 C CA . THR A 1 177 ? 28.407 10.523 -33.738 1.00 94.62 177 THR A CA 1
ATOM 1228 C C . THR A 1 177 ? 29.375 11.516 -33.099 1.00 94.62 177 THR A C 1
ATOM 1230 O O . THR A 1 177 ? 29.033 12.171 -32.110 1.00 94.62 177 THR A O 1
ATOM 1233 N N . LEU A 1 178 ? 30.559 11.657 -33.684 1.00 93.50 178 LEU A N 1
ATOM 1234 C CA . LEU A 1 178 ? 31.628 12.545 -33.242 1.00 93.50 178 LEU A CA 1
ATOM 1235 C C . LEU A 1 178 ? 31.634 13.836 -34.069 1.00 93.50 178 LEU A C 1
ATOM 1237 O O . LEU A 1 178 ? 31.580 13.788 -35.298 1.00 93.50 178 LEU A O 1
ATOM 1241 N N . LEU A 1 179 ? 31.753 14.980 -33.390 1.00 90.50 179 LEU A N 1
ATOM 1242 C CA . LEU A 1 179 ? 32.031 16.282 -34.003 1.00 90.50 179 LEU A CA 1
ATOM 1243 C C . LEU A 1 179 ? 33.375 16.804 -33.478 1.00 90.50 179 LEU A C 1
ATOM 1245 O O . LEU A 1 179 ? 33.629 16.653 -32.281 1.00 90.50 179 LEU A O 1
ATOM 1249 N N . PRO A 1 180 ? 34.205 17.470 -34.305 1.00 84.69 180 PRO A N 1
ATOM 1250 C CA . PRO A 1 180 ? 35.517 17.971 -33.878 1.00 84.69 180 PRO A CA 1
ATOM 1251 C C . PRO A 1 180 ? 35.475 18.908 -32.660 1.00 84.69 180 PRO A C 1
ATOM 1253 O O . PRO A 1 180 ? 36.420 18.967 -31.881 1.00 84.69 180 PRO A O 1
ATOM 1256 N N . SER A 1 181 ? 34.367 19.628 -32.474 1.00 87.56 181 SER A N 1
ATOM 1257 C CA . SER A 1 181 ? 34.156 20.562 -31.364 1.00 87.56 181 SER A CA 1
ATOM 1258 C C . SER A 1 181 ? 33.766 19.891 -30.037 1.00 87.56 181 SER A C 1
ATOM 1260 O O . SER A 1 181 ? 33.779 20.548 -28.993 1.00 87.56 181 SER A O 1
ATOM 1262 N N . LEU A 1 182 ? 33.418 18.597 -30.039 1.00 87.31 182 LEU A N 1
ATOM 1263 C CA . LEU A 1 182 ? 32.964 17.873 -28.850 1.00 87.31 182 LEU A CA 1
ATOM 1264 C C . LEU A 1 182 ? 34.111 17.092 -28.200 1.00 87.31 182 LEU A C 1
ATOM 1266 O O . LEU A 1 182 ? 34.774 16.263 -28.813 1.00 87.31 182 LEU A O 1
ATOM 1270 N N . LYS A 1 183 ? 34.311 17.318 -26.898 1.00 89.00 183 LYS A N 1
ATOM 1271 C CA . LYS A 1 183 ? 35.320 16.600 -26.106 1.00 89.00 183 LYS A CA 1
ATOM 1272 C C . LYS A 1 183 ? 34.875 15.160 -25.832 1.00 89.00 183 LYS A C 1
ATOM 1274 O O . LYS A 1 183 ? 33.738 14.940 -25.416 1.00 89.00 183 LYS A O 1
ATOM 1279 N N . THR A 1 184 ? 35.808 14.206 -25.876 1.00 87.56 184 THR A N 1
ATOM 1280 C CA . THR A 1 184 ? 35.585 12.783 -25.533 1.00 87.56 184 THR A CA 1
ATOM 1281 C C . THR A 1 184 ? 34.845 12.584 -24.206 1.00 87.56 184 THR A C 1
ATOM 1283 O O . THR A 1 184 ? 33.884 11.821 -24.133 1.00 87.56 184 THR A O 1
ATOM 1286 N N . LYS A 1 185 ? 35.202 13.367 -23.177 1.00 91.56 185 LYS A N 1
ATOM 1287 C CA . LYS A 1 185 ? 34.584 13.324 -21.838 1.00 91.56 185 LYS A CA 1
ATOM 1288 C C . LYS A 1 185 ? 33.063 13.536 -21.853 1.00 91.56 185 LYS A C 1
ATOM 1290 O O . LYS A 1 185 ? 32.365 13.056 -20.956 1.00 91.56 185 LYS A O 1
ATOM 1295 N N . LEU A 1 186 ? 32.537 14.270 -22.836 1.00 92.06 186 LEU A N 1
ATOM 1296 C CA . LEU A 1 186 ? 31.098 14.481 -22.981 1.00 92.06 186 LEU A CA 1
ATOM 1297 C C . LEU A 1 186 ? 30.398 13.211 -23.479 1.00 92.06 186 LEU A C 1
ATOM 1299 O O . LEU A 1 186 ? 29.369 12.846 -22.918 1.00 92.06 186 LEU A O 1
ATOM 1303 N N . HIS A 1 187 ? 30.985 12.488 -24.435 1.00 91.00 187 HIS A N 1
ATOM 1304 C CA . HIS A 1 187 ? 30.463 11.198 -24.896 1.00 91.00 187 HIS A CA 1
ATOM 1305 C C . HIS A 1 187 ? 30.442 10.160 -23.763 1.00 91.00 187 HIS A C 1
ATOM 1307 O O . HIS A 1 187 ? 29.430 9.490 -23.557 1.00 91.00 187 HIS A O 1
ATOM 1313 N N . ASP A 1 188 ? 31.488 10.117 -22.933 1.00 93.00 188 ASP A N 1
ATOM 1314 C CA . ASP A 1 188 ? 31.538 9.224 -21.766 1.00 93.00 188 ASP A CA 1
ATOM 1315 C C . ASP A 1 188 ? 30.486 9.591 -20.705 1.00 93.00 188 ASP A C 1
ATOM 1317 O O . ASP A 1 188 ? 29.913 8.730 -20.032 1.00 93.00 188 ASP A O 1
ATOM 1321 N N . LYS A 1 189 ? 30.199 10.889 -20.525 1.00 93.81 189 LYS A N 1
ATOM 1322 C CA . LYS A 1 189 ? 29.087 11.342 -19.676 1.00 93.81 189 LYS A CA 1
ATOM 1323 C C . LYS A 1 189 ? 27.744 10.900 -20.261 1.00 93.81 189 LYS A C 1
ATOM 1325 O O . LYS A 1 189 ? 26.918 10.388 -19.510 1.00 93.81 189 LYS A O 1
ATOM 1330 N N . THR A 1 190 ? 27.538 11.057 -21.567 1.00 92.31 190 THR A N 1
ATOM 1331 C CA . THR A 1 190 ? 26.315 10.625 -22.257 1.00 92.31 190 THR A CA 1
ATOM 1332 C C . THR A 1 190 ? 26.073 9.132 -22.073 1.00 92.31 190 THR A C 1
ATOM 1334 O O . THR A 1 190 ? 24.978 8.755 -21.655 1.00 92.31 190 THR A O 1
ATOM 1337 N N . ARG A 1 191 ? 27.101 8.294 -22.276 1.00 94.81 191 ARG A N 1
ATOM 1338 C CA . ARG A 1 191 ? 27.019 6.849 -22.024 1.00 94.81 191 ARG A CA 1
ATOM 1339 C C . ARG A 1 191 ? 26.564 6.559 -20.593 1.00 94.81 191 ARG A C 1
ATOM 1341 O O . ARG A 1 191 ? 25.565 5.872 -20.401 1.00 94.81 191 ARG A O 1
ATOM 1348 N N . ARG A 1 192 ? 27.246 7.127 -19.592 1.00 95.62 192 ARG A N 1
ATOM 1349 C CA . ARG A 1 192 ? 26.923 6.895 -18.172 1.00 95.62 192 ARG A CA 1
ATOM 1350 C C . ARG A 1 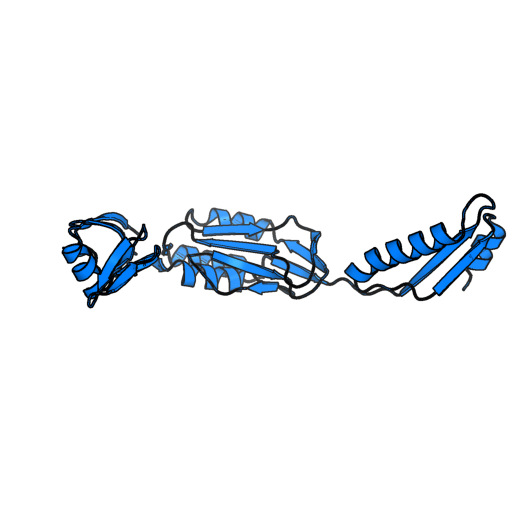192 ? 25.496 7.310 -17.815 1.00 95.62 192 ARG A C 1
ATOM 1352 O O . ARG A 1 192 ? 24.813 6.600 -17.082 1.00 95.62 192 ARG A O 1
ATOM 1359 N N . VAL A 1 193 ? 25.026 8.447 -18.335 1.00 96.31 193 VAL A N 1
ATOM 1360 C CA . VAL A 1 193 ? 23.647 8.916 -18.111 1.00 96.31 193 VAL A CA 1
ATOM 1361 C C . VAL A 1 193 ? 22.633 7.978 -18.771 1.00 96.31 193 VAL A C 1
ATOM 1363 O O . VAL A 1 193 ? 21.609 7.671 -18.158 1.00 96.31 193 VAL A O 1
ATOM 1366 N N . LEU A 1 194 ? 22.906 7.497 -19.987 1.00 95.56 194 LEU A N 1
ATOM 1367 C CA . LEU A 1 194 ? 22.051 6.526 -20.671 1.00 95.56 194 LEU A CA 1
ATOM 1368 C C . LEU A 1 194 ? 21.982 5.199 -19.904 1.00 95.56 194 LEU A C 1
ATOM 1370 O O . LEU A 1 194 ? 20.886 4.720 -19.622 1.00 95.56 194 LEU A O 1
ATOM 1374 N N . GLU A 1 195 ? 23.123 4.637 -19.508 1.00 96.00 195 GLU A N 1
ATOM 1375 C CA . GLU A 1 195 ? 23.183 3.406 -18.711 1.00 96.00 195 GLU A CA 1
ATOM 1376 C C . GLU A 1 195 ? 22.421 3.557 -17.389 1.00 96.00 195 GLU A C 1
ATOM 1378 O O . GLU A 1 195 ? 21.634 2.685 -17.023 1.00 96.00 195 GLU A O 1
ATOM 1383 N N . ALA A 1 196 ? 22.565 4.693 -16.699 1.00 94.94 196 ALA A N 1
ATOM 1384 C CA . ALA A 1 196 ? 21.815 4.967 -15.476 1.00 94.94 196 ALA A CA 1
ATOM 1385 C C . ALA A 1 196 ? 20.290 4.971 -15.694 1.00 94.94 196 ALA A C 1
ATOM 1387 O O . ALA A 1 196 ? 19.553 4.514 -14.818 1.00 94.94 196 ALA A O 1
ATOM 1388 N N . ARG A 1 197 ? 19.810 5.447 -16.852 1.00 93.50 197 ARG A N 1
ATOM 1389 C CA . ARG A 1 197 ? 18.386 5.375 -17.227 1.00 93.50 197 ARG A CA 1
ATOM 1390 C C . ARG A 1 197 ? 17.963 3.939 -17.541 1.00 93.50 197 ARG A C 1
ATOM 1392 O O . ARG A 1 197 ? 16.945 3.491 -17.022 1.00 93.50 197 ARG A O 1
ATOM 1399 N N . LEU A 1 198 ? 18.756 3.211 -18.328 1.00 94.94 198 LEU A N 1
ATOM 1400 C CA . LEU A 1 198 ? 18.469 1.832 -18.735 1.00 94.94 198 LEU A CA 1
ATOM 1401 C C . LEU A 1 198 ? 18.415 0.864 -17.548 1.00 94.94 198 LEU A C 1
ATOM 1403 O O . LEU A 1 198 ? 17.486 0.054 -17.480 1.00 94.94 198 LEU A O 1
ATOM 1407 N N . ARG A 1 199 ? 19.322 1.006 -16.569 1.00 92.44 199 ARG A N 1
ATOM 1408 C CA . ARG A 1 199 ? 19.365 0.151 -15.367 1.00 92.44 199 ARG A CA 1
ATOM 1409 C C . ARG A 1 199 ? 18.048 0.114 -14.598 1.00 92.44 199 ARG A C 1
ATOM 1411 O O . ARG A 1 199 ? 17.737 -0.919 -14.017 1.00 92.44 199 ARG A O 1
ATOM 1418 N N . LYS A 1 200 ? 17.249 1.190 -14.616 1.00 88.69 200 LYS A N 1
ATOM 1419 C CA . LYS A 1 200 ? 15.926 1.219 -13.956 1.00 88.69 200 LYS A CA 1
ATOM 1420 C C . LYS A 1 200 ? 14.961 0.162 -14.510 1.00 88.69 200 LYS A C 1
ATOM 1422 O O . LYS A 1 200 ? 14.088 -0.303 -13.791 1.00 88.69 200 LYS A O 1
ATOM 1427 N N . SER A 1 201 ? 15.146 -0.227 -15.771 1.00 92.56 201 SER A N 1
ATOM 1428 C CA . SER A 1 201 ? 14.390 -1.285 -16.458 1.00 92.56 201 SER A CA 1
ATOM 1429 C C . SER A 1 201 ? 15.123 -2.633 -16.509 1.00 92.56 201 SER A C 1
ATOM 1431 O O . SER A 1 201 ? 14.672 -3.555 -17.184 1.00 92.56 201 SER A O 1
ATOM 1433 N N . GLY A 1 202 ? 16.289 -2.738 -15.861 1.00 93.25 202 GLY A N 1
ATOM 1434 C CA . GLY A 1 202 ? 17.200 -3.878 -15.994 1.00 93.25 202 GLY A CA 1
ATOM 1435 C C . GLY A 1 202 ? 17.935 -3.950 -17.339 1.00 93.25 202 GLY A C 1
ATOM 1436 O O . GLY A 1 202 ? 18.650 -4.913 -17.589 1.00 93.25 202 GLY A O 1
ATOM 1437 N N . SER A 1 203 ? 17.778 -2.952 -18.211 1.00 96.56 203 SER A N 1
ATOM 1438 C CA . SER A 1 203 ? 18.437 -2.913 -19.520 1.00 96.56 203 SER A CA 1
ATOM 1439 C C . SER A 1 203 ? 19.899 -2.469 -19.408 1.00 96.56 203 SER A C 1
ATOM 1441 O O . SER A 1 203 ? 20.269 -1.740 -18.483 1.00 96.56 203 SER A O 1
ATOM 1443 N N . SER A 1 204 ? 20.725 -2.864 -20.376 1.00 96.88 204 SER A N 1
ATOM 1444 C CA . SER A 1 204 ? 22.159 -2.551 -20.401 1.00 96.88 204 SER A CA 1
ATOM 1445 C C . SER A 1 204 ? 22.656 -2.223 -21.806 1.00 96.88 204 SER A C 1
ATOM 1447 O O . SER A 1 204 ? 22.135 -2.729 -22.802 1.00 96.88 204 SER A O 1
ATOM 1449 N N . VAL A 1 205 ? 23.680 -1.369 -21.888 1.00 96.31 205 VAL A N 1
ATOM 1450 C CA . VAL A 1 205 ? 24.417 -1.141 -23.136 1.00 96.31 205 VAL A CA 1
ATOM 1451 C C . VAL A 1 205 ? 25.393 -2.298 -23.328 1.00 96.31 205 VAL A C 1
ATOM 1453 O O . VAL A 1 205 ? 26.257 -2.514 -22.481 1.00 96.31 205 VAL A O 1
ATOM 1456 N N . VAL A 1 206 ? 25.258 -3.041 -24.425 1.00 95.88 206 VAL A N 1
ATOM 1457 C CA . VAL A 1 206 ? 26.113 -4.208 -24.725 1.00 95.88 206 VAL A CA 1
ATOM 1458 C C . VAL A 1 206 ? 27.202 -3.909 -25.749 1.00 95.88 206 VAL A C 1
ATOM 1460 O O . VAL A 1 206 ? 28.191 -4.628 -25.815 1.00 95.88 206 VAL A O 1
ATOM 1463 N N . ALA A 1 207 ? 27.037 -2.840 -26.526 1.00 94.00 207 ALA A N 1
ATOM 1464 C CA . ALA A 1 207 ? 28.016 -2.381 -27.499 1.00 94.00 207 ALA A CA 1
ATOM 1465 C C . ALA A 1 207 ? 27.939 -0.859 -27.630 1.00 94.00 207 ALA A C 1
ATOM 1467 O O . ALA A 1 207 ? 26.851 -0.283 -27.580 1.00 94.00 207 ALA A O 1
ATOM 1468 N N . GLU A 1 208 ? 29.088 -0.216 -27.825 1.00 94.44 208 GLU A N 1
ATOM 1469 C CA . GLU A 1 208 ? 29.167 1.189 -28.215 1.00 94.44 208 GLU A CA 1
ATOM 1470 C C . GLU A 1 208 ? 30.060 1.328 -29.446 1.00 94.44 208 GLU A C 1
ATOM 1472 O O . GLU A 1 208 ? 31.165 0.787 -29.474 1.00 94.44 208 GLU A O 1
ATOM 1477 N N . ARG A 1 209 ? 29.594 2.078 -30.445 1.00 94.31 209 ARG A N 1
ATOM 1478 C CA . ARG A 1 209 ? 30.375 2.479 -31.617 1.00 94.31 209 ARG A CA 1
ATOM 1479 C C . ARG A 1 209 ? 30.393 4.000 -31.696 1.00 94.31 209 ARG A C 1
ATOM 1481 O O . ARG A 1 209 ? 29.358 4.643 -31.521 1.00 94.31 209 ARG A O 1
ATOM 1488 N N . ARG A 1 210 ? 31.564 4.577 -31.966 1.00 94.25 210 ARG A N 1
ATOM 1489 C CA . ARG A 1 210 ? 31.732 6.018 -32.186 1.00 94.25 210 ARG A CA 1
ATOM 1490 C C . ARG A 1 210 ? 32.157 6.246 -33.629 1.00 94.25 210 ARG A C 1
ATOM 1492 O O . ARG A 1 210 ? 33.156 5.677 -34.053 1.00 94.25 210 ARG A O 1
ATOM 1499 N N . VAL A 1 211 ? 31.394 7.037 -34.374 1.00 95.31 211 VAL A N 1
ATOM 1500 C CA . VAL A 1 211 ? 31.577 7.232 -35.823 1.00 95.31 211 VAL A CA 1
ATOM 1501 C C . VAL A 1 211 ? 31.611 8.714 -36.173 1.00 95.31 211 VAL A C 1
ATOM 1503 O O . VAL A 1 211 ? 31.160 9.547 -35.387 1.00 95.31 211 VAL A O 1
ATOM 1506 N N . ALA A 1 212 ? 32.134 9.066 -37.347 1.00 94.31 212 ALA A N 1
ATOM 1507 C CA . ALA A 1 212 ? 32.033 10.433 -37.852 1.00 94.31 212 ALA A CA 1
ATOM 1508 C C . ALA A 1 212 ? 30.557 10.860 -37.965 1.00 94.31 212 ALA A C 1
ATOM 1510 O O . ALA A 1 212 ? 29.684 10.030 -38.225 1.00 94.31 212 ALA A O 1
ATOM 1511 N N . HIS A 1 213 ? 30.267 12.149 -37.779 1.00 94.75 213 HIS A N 1
ATOM 1512 C CA . HIS A 1 213 ? 28.934 12.708 -38.022 1.00 94.75 213 HIS A CA 1
ATOM 1513 C C . HIS A 1 213 ? 28.658 12.837 -39.536 1.00 94.75 213 HIS A C 1
ATOM 1515 O O . HIS A 1 213 ? 28.574 13.935 -40.078 1.00 94.75 213 HIS A O 1
ATOM 1521 N N . GLN A 1 214 ? 28.594 11.689 -40.215 1.00 95.44 214 GLN A N 1
ATOM 1522 C CA . GLN A 1 214 ? 28.367 11.511 -41.651 1.00 95.44 214 GLN A CA 1
ATOM 1523 C C . GLN A 1 214 ? 27.407 10.333 -41.863 1.00 95.44 214 GLN A C 1
ATOM 1525 O O . GLN A 1 214 ? 27.464 9.346 -41.122 1.00 95.44 214 GLN A O 1
ATOM 1530 N N . ALA A 1 215 ? 26.523 10.432 -42.857 1.00 96.19 215 ALA A N 1
ATOM 1531 C CA . ALA A 1 215 ? 25.451 9.461 -43.075 1.00 96.19 215 ALA A CA 1
ATOM 1532 C C . ALA A 1 215 ? 25.989 8.043 -43.340 1.00 96.19 215 ALA A C 1
ATOM 1534 O O . ALA A 1 215 ? 25.492 7.073 -42.769 1.00 96.19 215 ALA A O 1
ATOM 1535 N N . GLU A 1 216 ? 27.055 7.929 -44.130 1.00 96.75 216 GLU A N 1
ATOM 1536 C CA . GLU A 1 216 ? 27.702 6.672 -44.509 1.00 96.75 216 GLU A CA 1
ATOM 1537 C C . GLU A 1 216 ? 28.317 5.974 -43.290 1.00 96.75 216 GLU A C 1
ATOM 1539 O O . GLU A 1 216 ? 28.151 4.768 -43.096 1.00 96.75 216 GLU A O 1
ATOM 1544 N N . ALA A 1 217 ? 28.976 6.744 -42.419 1.00 95.06 217 ALA A N 1
ATOM 1545 C CA . ALA A 1 217 ? 29.587 6.230 -41.199 1.00 95.06 217 ALA A CA 1
ATOM 1546 C C . ALA A 1 217 ? 28.530 5.743 -40.190 1.00 95.06 217 ALA A C 1
ATOM 1548 O O . ALA A 1 217 ? 28.733 4.735 -39.509 1.00 95.06 217 ALA A O 1
ATOM 1549 N N . VAL A 1 218 ? 27.379 6.422 -40.116 1.00 95.88 218 VAL A N 1
ATOM 1550 C CA . VAL A 1 218 ? 26.231 5.992 -39.302 1.00 95.88 218 VAL A CA 1
ATOM 1551 C C . VAL A 1 218 ? 25.610 4.709 -39.857 1.00 95.88 218 VAL A C 1
ATOM 1553 O O . VAL A 1 218 ? 25.383 3.775 -39.088 1.00 95.88 218 VAL A O 1
ATOM 1556 N N . ALA A 1 219 ? 25.389 4.626 -41.172 1.00 95.94 219 ALA A N 1
ATOM 1557 C CA . ALA A 1 219 ? 24.835 3.438 -41.822 1.00 95.94 219 ALA A CA 1
ATOM 1558 C C . ALA A 1 219 ? 25.719 2.199 -41.598 1.00 95.94 219 ALA A C 1
ATOM 1560 O O . ALA A 1 219 ? 25.228 1.165 -41.144 1.00 95.94 219 ALA A O 1
ATOM 1561 N N . ALA A 1 220 ? 27.034 2.324 -41.808 1.00 94.44 220 ALA A N 1
ATOM 1562 C CA . ALA A 1 220 ? 27.992 1.257 -41.510 1.00 94.44 220 ALA A CA 1
ATOM 1563 C C . ALA A 1 220 ? 27.999 0.884 -40.013 1.00 94.44 220 ALA A C 1
ATOM 1565 O O . ALA A 1 220 ? 28.116 -0.286 -39.649 1.00 94.44 220 ALA A O 1
ATOM 1566 N N . GLY A 1 221 ? 27.822 1.874 -39.132 1.00 92.38 221 GLY A N 1
ATOM 1567 C CA . GLY A 1 221 ? 27.713 1.672 -37.690 1.00 92.38 221 GLY A CA 1
ATOM 1568 C C . GLY A 1 221 ? 26.489 0.855 -37.259 1.00 92.38 221 GLY A C 1
ATOM 1569 O O . GLY A 1 221 ? 26.601 0.121 -36.275 1.00 92.38 221 GLY A O 1
ATOM 1570 N N . LEU A 1 222 ? 25.370 0.950 -37.989 1.00 91.56 222 LEU A N 1
ATOM 1571 C CA . LEU A 1 222 ? 24.111 0.238 -37.718 1.00 91.56 222 LEU A CA 1
ATOM 1572 C C . LEU A 1 222 ? 24.062 -1.192 -38.278 1.00 91.56 222 LEU A C 1
ATOM 1574 O O . LEU A 1 222 ? 23.316 -2.005 -37.747 1.00 91.56 222 LEU A O 1
ATOM 1578 N N . ALA A 1 223 ? 24.843 -1.514 -39.312 1.00 83.06 223 ALA A N 1
ATOM 1579 C CA . ALA A 1 223 ? 24.810 -2.805 -40.016 1.00 83.06 223 ALA A CA 1
ATOM 1580 C C . ALA A 1 223 ? 25.433 -3.997 -39.241 1.00 83.06 223 ALA A C 1
ATOM 1582 O O . ALA A 1 223 ? 25.883 -4.960 -39.858 1.00 83.06 223 ALA A O 1
ATOM 1583 N N . GLY A 1 224 ? 25.521 -3.909 -37.906 1.00 61.81 224 GLY A N 1
ATOM 1584 C CA . GLY A 1 224 ? 26.053 -4.951 -37.014 1.00 61.81 224 GLY A CA 1
ATOM 1585 C C . GLY A 1 224 ? 24.966 -5.613 -36.189 1.00 61.81 224 GLY A C 1
ATOM 1586 O O . GLY A 1 224 ? 24.775 -5.135 -35.049 1.00 61.81 224 GLY A O 1
#